Protein 5NL9 (pdb70)

Secondary structure (DSSP, 8-state):
-HHHHHHHHHHHHHHTTPPP-HHHHHHHHHHHSS--EE-HHHHHHHHHHH-TTS-HHHHHHHHHHHHHTTSSEEEE-TTS-EEEES--SS-EEEEETTT--EEEE---HHHHHHHHHHHHHHHHHHHSSEEEEEEEEEEEEEEEE-/-HHHHHHHHHHHHHHTTPPP-HHHHHHHHHHHSS--EE-HHHHHHHHHHH-TTS-HHHHHHHHHHHHHTTSSEEEE-TTS-EEEE-----SEEEEETTT--EEEE---HHHHHHHHHHHHHHHHHHHSSEEEEEEEEEEEEEEEE-

CATH classification: 1.10.10.10

Radius of gyration: 22.77 Å; Cα contacts (8 Å, |Δi|>4): 452; chains: 2; bounding box: 52×34×69 Å

Nearest PDB structures (foldseek):
  5nl9-assembly1_B  TM=6.030E-01  e=7.447E-26  Leptospira interrogans serovar Copenhageni str. Fiocruz L1-130
  3f8n-assembly1_B  TM=7.937E-01  e=4.682E-08  Bacillus subtilis
  4rb2-assembly1_C  TM=7.899E-01  e=1.098E-07  Magnetospirillum gryphiswaldense MSR-1 v2
  2fe3-assembly1_B  TM=5.291E-01  e=1.385E-08  Bacillus subtilis
  2rgv-assembly1_A  TM=5.377E-01  e=5.288E-08  Bacillus subtilis

B-factor: mean 41.34, std 15.87, range [15.85, 113.35]

Solvent-accessible surface area: 16526 Å² total; per-residue (Å²): 102,183,139,89,42,92,74,182,5,60,131,57,0,91,104,25,62,7,121,58,62,116,27,49,25,27,0,1,65,27,5,45,82,126,104,22,28,28,39,35,93,82,0,32,104,47,0,45,117,113,42,94,150,16,58,154,65,60,2,87,89,7,1,94,40,0,22,137,102,36,18,2,62,111,31,126,34,129,89,59,95,47,9,22,4,18,37,71,139,104,26,2,9,0,11,6,65,79,101,44,93,33,38,21,10,67,16,82,82,169,7,33,106,109,0,17,50,57,0,64,106,25,0,107,149,110,45,60,10,37,7,76,136,25,59,6,52,2,30,0,57,0,7,41,68,136,101,183,124,93,38,90,72,92,1,59,100,12,0,79,41,25,41,8,120,58,61,113,51,49,25,63,0,0,45,27,5,11,71,129,105,31,107,29,41,36,100,84,0,30,132,43,0,53,130,88,28,94,152,11,58,132,67,54,0,58,100,8,4,151,47,0,9,92,88,5,6,2,34,28,51,73,78,197,89,62,90,47,21,35,21,12,108,25,97,54,62,8,28,0,42,9,87,165,96,44,107,112,44,81,0,26,10,75,23,144,5,38,57,106,0,32,53,58,1,54,106,61,3,103,150,151,43,50,8,34,7,87,9,5,41,8,29,2,28,0,78,0,17,60,72,139

Structure (mmCIF, N/CA/C/O backbone):
data_5NL9
#
_entry.id   5NL9
#
_cell.length_a   48.683
_cell.length_b   56.100
_cell.length_c   68.794
_cell.angle_alpha   90.00
_cell.angle_beta   105.82
_cell.angle_gamma   90.00
#
_symmetry.space_group_name_H-M   'P 1 21 1'
#
loop_
_entity.id
_entity.type
_entity.pdbx_description
1 polymer 'Transcriptional regulator (FUR family)'
2 non-polymer 'ZINC ION'
3 non-polymer 'POTASSIUM ION'
4 non-polymer 'UNKNOWN ATOM OR ION'
5 water water
#
loop_
_atom_site.group_PDB
_atom_site.id
_atom_site.type_symbol
_atom_site.label_atom_id
_atom_site.label_alt_id
_atom_site.label_comp_id
_atom_site.label_asym_id
_atom_site.label_entity_id
_atom_site.label_seq_id
_atom_site.pdbx_PDB_ins_code
_atom_site.Cartn_x
_atom_site.Cartn_y
_atom_site.Cartn_z
_atom_site.occupancy
_atom_site.B_iso_or_equiv
_atom_site.auth_seq_id
_atom_site.auth_comp_id
_atom_site.auth_asym_id
_atom_site.auth_atom_id
_atom_site.pdbx_PDB_model_num
ATOM 1 N N . SER A 1 6 ? 2.648 24.087 1.396 1.00 69.57 0 SER A N 1
ATOM 2 C CA . SER A 1 6 ? 3.145 23.649 0.093 1.00 69.06 0 SER A CA 1
ATOM 3 C C . SER A 1 6 ? 3.951 22.360 0.231 1.00 74.31 0 SER A C 1
ATOM 4 O O . SER A 1 6 ? 4.641 22.161 1.240 1.00 73.96 0 SER A O 1
ATOM 6 N N . MET A 1 7 ? 3.888 21.499 -0.799 1.00 70.94 1 MET A N 1
ATOM 7 C CA . MET A 1 7 ? 4.611 20.225 -0.832 1.00 70.90 1 MET A CA 1
ATOM 8 C C . MET A 1 7 ? 6.120 20.459 -0.935 1.00 71.26 1 MET A C 1
ATOM 9 O O . MET A 1 7 ? 6.899 19.684 -0.388 1.00 70.03 1 MET A O 1
ATOM 14 N N . LYS A 1 8 ? 6.530 21.560 -1.579 1.00 66.27 2 LYS A N 1
ATOM 15 C CA . LYS A 1 8 ? 7.943 21.915 -1.678 1.00 65.17 2 LYS A CA 1
ATOM 16 C C . LYS A 1 8 ? 8.463 22.340 -0.295 1.00 66.60 2 LYS A C 1
ATOM 17 O O . LYS A 1 8 ? 9.573 21.961 0.094 1.00 65.71 2 LYS A O 1
ATOM 23 N N . ASP A 1 9 ? 7.630 23.098 0.446 1.00 61.70 3 ASP A N 1
ATOM 24 C CA . ASP A 1 9 ? 7.940 23.614 1.777 1.00 61.00 3 ASP A CA 1
ATOM 25 C C . ASP A 1 9 ? 8.086 22.515 2.821 1.00 59.60 3 ASP A C 1
ATOM 26 O O . ASP A 1 9 ? 9.088 22.499 3.535 1.00 58.22 3 ASP A O 1
ATOM 31 N N . SER A 1 10 ? 7.105 21.583 2.882 1.00 53.22 4 SER A N 1
ATOM 32 C CA . SER A 1 10 ? 7.105 20.460 3.809 1.00 51.00 4 SER A CA 1
ATOM 33 C C . SER A 1 10 ? 8.328 19.579 3.574 1.00 49.94 4 SER A C 1
ATOM 34 O O . SER A 1 10 ? 8.923 19.126 4.545 1.00 50.45 4 SER A O 1
ATOM 37 N N . TYR A 1 11 ? 8.753 19.403 2.304 1.00 41.61 5 TYR A N 1
ATOM 38 C CA . TYR A 1 11 ? 9.946 18.626 1.984 1.00 39.31 5 TYR A CA 1
ATOM 39 C C . TYR A 1 11 ? 11.179 19.360 2.532 1.00 42.99 5 TYR A C 1
ATOM 40 O O . TYR A 1 11 ? 12.024 18.731 3.163 1.00 41.86 5 TYR A O 1
ATOM 49 N N . GLU A 1 12 ? 11.275 20.679 2.297 1.00 41.02 6 GLU A N 1
ATOM 50 C CA . GLU A 1 12 ? 12.405 21.492 2.767 1.00 41.66 6 GLU A CA 1
ATOM 51 C C . GLU A 1 12 ? 12.495 21.527 4.311 1.00 46.85 6 GLU A C 1
ATOM 52 O O . GLU A 1 12 ? 13.591 21.382 4.867 1.00 46.33 6 GLU A O 1
ATOM 58 N N . ARG A 1 13 ? 11.321 21.645 4.977 1.00 46.03 7 ARG A N 1
ATOM 59 C CA A ARG A 1 13 ? 11.170 21.648 6.437 0.50 45.69 7 ARG A CA 1
ATOM 60 C CA B ARG A 1 13 ? 11.159 21.644 6.438 0.50 45.68 7 ARG A CA 1
ATOM 61 C C . ARG A 1 13 ? 11.598 20.297 7.051 1.00 48.22 7 ARG A C 1
ATOM 62 O O . ARG A 1 13 ? 12.337 20.282 8.035 1.00 48.33 7 ARG A O 1
ATOM 77 N N . SER A 1 14 ? 11.156 19.162 6.469 1.00 41.83 8 SER A N 1
ATOM 78 C CA . SER A 1 14 ? 11.560 17.840 6.979 1.00 39.85 8 SER A CA 1
ATOM 79 C C . SER A 1 14 ? 13.034 17.554 6.670 1.00 42.54 8 SER A C 1
ATOM 80 O O . SER A 1 14 ? 13.692 16.858 7.435 1.00 41.59 8 SER A O 1
ATOM 83 N N . LYS A 1 15 ? 13.559 18.085 5.557 1.00 39.55 9 LYS A N 1
ATOM 84 C CA . LYS A 1 15 ? 14.947 17.862 5.164 1.00 39.26 9 LYS A CA 1
ATOM 85 C C . LYS A 1 15 ? 15.875 18.528 6.183 1.00 45.07 9 LYS A C 1
ATOM 86 O O . LYS A 1 15 ? 16.848 17.910 6.596 1.00 43.62 9 LYS A O 1
ATOM 92 N N . LYS A 1 16 ? 15.548 19.762 6.602 1.00 43.36 10 LYS A N 1
ATOM 93 C CA . LYS A 1 16 ? 16.325 20.511 7.591 1.00 44.97 10 LYS A CA 1
ATOM 94 C C . LYS A 1 16 ? 16.259 19.846 8.982 1.00 49.44 10 LYS A C 1
ATOM 95 O O . LYS A 1 16 ? 17.293 19.733 9.626 1.00 50.12 10 LYS A O 1
ATOM 101 N N . ILE A 1 17 ? 15.074 19.383 9.420 1.00 45.14 11 ILE A N 1
ATOM 102 C CA . ILE A 1 17 ? 14.917 18.691 10.703 1.00 44.28 11 ILE A CA 1
ATOM 103 C C . ILE A 1 17 ? 15.852 17.472 10.769 1.00 49.71 11 ILE A C 1
ATOM 104 O O . ILE A 1 17 ? 16.600 17.336 11.740 1.00 51.01 11 ILE A O 1
ATOM 109 N N . LEU A 1 18 ? 15.843 16.615 9.718 1.00 44.99 12 LEU A N 1
ATOM 110 C CA . LEU A 1 18 ? 16.693 15.411 9.675 1.00 43.64 12 LEU A CA 1
ATOM 111 C C . LEU A 1 18 ? 18.187 15.772 9.614 1.00 48.55 12 LEU A C 1
ATOM 112 O O . LEU A 1 18 ? 18.994 15.119 10.282 1.00 47.31 12 LEU A O 1
ATOM 117 N N . GLU A 1 19 ? 18.551 16.785 8.783 1.00 46.70 13 GLU A N 1
ATOM 118 C CA . GLU A 1 19 ? 19.943 17.224 8.598 1.00 48.32 13 GLU A CA 1
ATOM 119 C C . GLU A 1 19 ? 20.525 17.866 9.860 1.00 53.47 13 GLU A C 1
ATOM 120 O O . GLU A 1 19 ? 21.636 17.524 10.254 1.00 51.92 13 GLU A O 1
ATOM 126 N N . ASP A 1 20 ? 19.740 18.717 10.538 1.00 52.45 14 ASP A N 1
ATOM 127 C CA . ASP A 1 20 ? 20.121 19.359 11.798 1.00 53.13 14 ASP A CA 1
ATOM 128 C C . ASP A 1 20 ? 20.416 18.309 12.862 1.00 57.44 14 ASP A C 1
ATOM 129 O O . ASP A 1 20 ? 21.352 18.472 13.646 1.00 58.74 14 ASP A O 1
ATOM 134 N N . ALA A 1 21 ? 19.653 17.205 12.846 1.00 51.36 15 ALA A N 1
ATOM 135 C CA . ALA A 1 21 ? 19.823 16.099 13.766 1.00 50.12 15 ALA A CA 1
ATOM 136 C C . ALA A 1 21 ? 20.881 15.087 13.288 1.00 51.75 15 ALA A C 1
ATOM 137 O O . ALA A 1 21 ? 21.168 14.127 13.997 1.00 50.37 15 ALA A O 1
ATOM 139 N N . GLY A 1 22 ? 21.445 15.306 12.106 1.00 48.20 16 GLY A N 1
ATOM 140 C CA . GLY A 1 22 ? 22.466 14.429 11.543 1.00 48.45 16 GLY A CA 1
ATOM 141 C C . GLY A 1 22 ? 21.966 13.072 11.096 1.00 52.95 16 GLY A C 1
ATOM 142 O O . GLY A 1 22 ? 22.721 12.094 11.102 1.00 54.61 16 GLY A O 1
ATOM 143 N N . ILE A 1 23 ? 20.692 13.003 10.690 1.00 47.54 17 ILE A N 1
ATOM 144 C CA . ILE A 1 23 ? 20.061 11.788 10.186 1.00 46.20 17 ILE A CA 1
ATOM 145 C C . ILE A 1 23 ? 20.164 11.814 8.650 1.00 44.34 17 ILE A C 1
ATOM 146 O O . ILE A 1 23 ? 19.858 12.844 8.034 1.00 42.34 17 ILE A O 1
ATOM 151 N N . ASN A 1 24 ? 20.596 10.684 8.043 1.00 37.89 18 ASN A N 1
ATOM 152 C CA . ASN A 1 24 ? 20.675 10.533 6.589 1.00 37.34 18 ASN A CA 1
ATOM 153 C C . ASN A 1 24 ? 19.278 10.567 6.001 1.00 39.06 18 ASN A C 1
ATOM 154 O O . ASN A 1 24 ? 18.389 9.881 6.489 1.00 37.61 18 ASN A O 1
ATOM 159 N N . VAL A 1 25 ? 19.080 11.394 4.998 1.00 34.88 19 VAL A N 1
ATOM 160 C CA . VAL A 1 25 ? 17.765 11.577 4.397 1.00 34.77 19 VAL A CA 1
ATOM 161 C C . VAL A 1 25 ? 17.349 10.384 3.525 1.00 35.58 19 VAL A C 1
ATOM 162 O O . VAL A 1 25 ? 18.142 9.860 2.761 1.00 36.60 19 VAL A O 1
ATOM 166 N N . THR A 1 26 ? 16.115 9.906 3.715 1.00 30.56 20 THR A N 1
ATOM 167 C CA . THR A 1 26 ? 15.462 8.879 2.902 1.00 28.46 20 THR A CA 1
ATOM 168 C C . THR A 1 26 ? 14.020 9.355 2.728 1.00 29.40 20 THR A C 1
ATOM 169 O O . THR A 1 26 ? 13.551 10.206 3.499 1.00 27.09 20 THR A O 1
ATOM 173 N N . VAL A 1 27 ? 13.315 8.832 1.717 1.00 27.74 21 VAL A N 1
ATOM 174 C CA . VAL A 1 27 ? 11.921 9.233 1.504 1.00 27.22 21 VAL A CA 1
ATOM 175 C C . VAL A 1 27 ? 11.068 8.847 2.728 1.00 30.18 21 VAL A C 1
ATOM 176 O O . VAL A 1 27 ? 10.225 9.625 3.188 1.00 27.91 21 VAL A O 1
ATOM 180 N N . GLN A 1 28 ? 11.290 7.638 3.255 1.00 28.98 22 GLN A N 1
ATOM 181 C CA . GLN A 1 28 ? 10.528 7.193 4.410 1.00 29.60 22 GLN A CA 1
ATOM 182 C C . GLN A 1 28 ? 10.765 8.111 5.596 1.00 32.00 22 GLN A C 1
ATOM 183 O O . GLN A 1 28 ? 9.805 8.526 6.237 1.00 31.08 22 GLN A O 1
ATOM 189 N N . ARG A 1 29 ? 12.019 8.528 5.819 1.00 28.32 23 ARG A N 1
ATOM 190 C CA . ARG A 1 29 ? 12.300 9.425 6.938 1.00 27.68 23 ARG A CA 1
ATOM 191 C C . ARG A 1 29 ? 11.672 10.791 6.742 1.00 33.23 23 ARG A C 1
ATOM 192 O O . ARG A 1 29 ? 11.223 11.391 7.713 1.00 31.49 23 ARG A O 1
ATOM 200 N N . LEU A 1 30 ? 11.598 11.281 5.485 1.00 29.68 24 LEU A N 1
ATOM 201 C CA . LEU A 1 30 ? 10.976 12.589 5.243 1.00 27.21 24 LEU A CA 1
ATOM 202 C C . LEU A 1 30 ? 9.496 12.532 5.507 1.00 32.59 24 LEU A C 1
ATOM 203 O O . LEU A 1 30 ? 8.913 13.480 6.051 1.00 34.82 24 LEU A O 1
ATOM 208 N N . GLN A 1 31 ? 8.872 11.418 5.120 1.00 28.60 25 GLN A N 1
ATOM 209 C CA . GLN A 1 31 ? 7.444 11.251 5.298 1.00 29.47 25 GLN A CA 1
ATOM 210 C C . GLN A 1 31 ? 7.104 11.114 6.790 1.00 34.02 25 GLN A C 1
ATOM 211 O O . GLN A 1 31 ? 6.142 11.718 7.274 1.00 30.58 25 GLN A O 1
ATOM 213 N N . MET A 1 32 ? 7.942 10.363 7.528 1.00 31.80 26 MET A N 1
ATOM 214 C CA . MET A 1 32 ? 7.755 10.159 8.969 1.00 30.74 26 MET A CA 1
ATOM 215 C C . MET A 1 32 ? 7.943 11.423 9.746 1.00 32.85 26 MET A C 1
ATOM 216 O O . MET A 1 32 ? 7.152 11.692 10.645 1.00 33.33 26 MET A O 1
ATOM 221 N N . ALA A 1 33 ? 8.956 12.236 9.392 1.00 29.68 27 ALA A N 1
ATOM 222 C CA . ALA A 1 33 ? 9.156 13.522 10.049 1.00 32.08 27 ALA A CA 1
ATOM 223 C C . ALA A 1 33 ? 7.941 14.396 9.848 1.00 40.43 27 ALA A C 1
ATOM 224 O O . ALA A 1 33 ? 7.452 15.018 10.797 1.00 41.54 27 ALA A O 1
ATOM 226 N N . ASN A 1 34 ? 7.425 14.426 8.614 1.00 38.51 28 ASN A N 1
ATOM 227 C CA . ASN A 1 34 ? 6.244 15.229 8.332 1.00 37.75 28 ASN A CA 1
ATOM 228 C C . ASN A 1 34 ? 5.013 14.736 9.093 1.00 39.47 28 ASN A C 1
ATOM 229 O O . ASN A 1 34 ? 4.329 15.551 9.690 1.00 40.93 28 ASN A O 1
ATOM 234 N N . LEU A 1 35 ? 4.723 13.432 9.052 1.00 32.96 29 LEU A N 1
ATOM 235 C CA . LEU A 1 35 ? 3.542 12.856 9.701 1.00 31.89 29 LEU A CA 1
ATOM 236 C C . LEU A 1 35 ? 3.560 12.954 11.216 1.00 37.62 29 LEU A C 1
ATOM 237 O O . LEU A 1 35 ? 2.532 13.287 11.824 1.00 37.83 29 LEU A O 1
ATOM 242 N N . LEU A 1 36 ? 4.734 12.727 11.830 1.00 34.04 30 LEU A N 1
ATOM 243 C CA . LEU A 1 36 ? 4.869 12.796 13.289 1.00 33.04 30 LEU A CA 1
ATOM 244 C C . LEU A 1 36 ? 4.962 14.191 13.829 1.00 36.65 30 LEU A C 1
ATOM 245 O O . LEU A 1 36 ? 4.399 14.451 14.882 1.00 37.49 30 LEU A O 1
ATOM 250 N N . LEU A 1 37 ? 5.711 15.080 13.153 1.00 34.04 31 LEU A N 1
ATOM 251 C CA . LEU A 1 37 ? 5.969 16.408 13.683 1.00 36.17 31 LEU A CA 1
ATOM 252 C C . LEU A 1 37 ? 5.024 17.486 13.198 1.00 44.93 31 LEU A C 1
ATOM 253 O O . LEU A 1 37 ? 5.213 18.635 13.592 1.00 46.61 31 LEU A O 1
ATOM 258 N N . SER A 1 38 ? 3.937 17.113 12.472 1.00 42.46 32 SER A N 1
ATOM 259 C CA . SER A 1 38 ? 2.945 18.052 11.909 1.00 43.12 32 SER A CA 1
ATOM 260 C C . SER A 1 38 ? 2.073 18.668 12.981 1.00 46.99 32 SER A C 1
ATOM 261 O O . SER A 1 38 ? 1.601 19.801 12.862 1.00 44.78 32 SER A O 1
ATOM 264 N N . LYS A 1 39 ? 1.818 17.889 14.013 1.00 43.00 33 LYS A N 1
ATOM 265 C CA . LYS A 1 39 ? 0.981 18.333 15.121 1.00 42.51 33 LYS A CA 1
ATOM 266 C C . LYS A 1 39 ? 1.488 17.762 16.456 1.00 45.93 33 LYS A C 1
ATOM 267 O O . LYS A 1 39 ? 2.130 16.699 16.465 1.00 44.28 33 LYS A O 1
ATOM 273 N N . PRO A 1 40 ? 1.178 18.426 17.599 1.00 43.22 34 PRO A N 1
ATOM 274 C CA . PRO A 1 40 ? 1.587 17.874 18.902 1.00 41.50 34 PRO A CA 1
ATOM 275 C C . PRO A 1 40 ? 0.760 16.627 19.195 1.00 41.69 34 PRO A C 1
ATOM 276 O O . PRO A 1 40 ? -0.472 16.651 19.121 1.00 42.98 34 PRO A O 1
ATOM 280 N N . GLN A 1 41 ? 1.437 15.506 19.414 1.00 33.56 35 GLN A N 1
ATOM 281 C CA . GLN A 1 41 ? 0.773 14.237 19.679 1.00 31.41 35 GLN A CA 1
ATOM 282 C C . GLN A 1 41 ? 1.700 13.354 20.503 1.00 31.74 35 GLN A C 1
ATOM 283 O O . GLN A 1 41 ? 2.895 13.624 20.568 1.00 31.60 35 GLN A O 1
ATOM 289 N N . HIS A 1 42 ? 1.156 12.318 21.126 1.00 27.30 36 HIS A N 1
ATOM 290 C CA . HIS A 1 42 ? 1.850 11.352 22.012 1.00 26.20 36 HIS A CA 1
ATOM 291 C C . HIS A 1 42 ? 1.381 9.975 21.573 1.00 33.13 36 HIS A C 1
ATOM 292 O O . HIS A 1 42 ? 0.260 9.599 21.895 1.00 34.11 36 HIS A O 1
ATOM 299 N N . LEU A 1 43 ? 2.226 9.205 20.875 1.00 29.24 37 LEU A N 1
ATOM 300 C CA . LEU A 1 43 ? 1.766 7.943 20.311 1.00 29.10 37 LEU A CA 1
ATOM 301 C C . LEU A 1 43 ? 2.588 6.779 20.756 1.00 30.20 37 LEU A C 1
ATOM 302 O O . LEU A 1 43 ? 3.779 6.921 20.924 1.00 29.37 37 LEU A O 1
ATOM 307 N N . THR A 1 44 ? 1.970 5.609 20.893 1.00 30.21 38 THR A N 1
ATOM 308 C CA . THR A 1 44 ? 2.718 4.393 21.198 1.00 31.62 38 THR A CA 1
ATOM 309 C C . THR A 1 44 ? 3.363 3.980 19.866 1.00 38.55 38 THR A C 1
ATOM 310 O O . THR A 1 44 ? 2.979 4.508 18.814 1.00 37.68 38 THR A O 1
ATOM 314 N N . ALA A 1 45 ? 4.287 3.006 19.908 1.00 37.19 39 ALA A N 1
ATOM 315 C CA . ALA A 1 45 ? 4.944 2.449 18.736 1.00 38.26 39 ALA A CA 1
ATOM 316 C C . ALA A 1 45 ? 3.906 1.908 17.748 1.00 44.63 39 ALA A C 1
ATOM 317 O O . ALA A 1 45 ? 4.029 2.192 16.561 1.00 45.94 39 ALA A O 1
ATOM 319 N N . ASP A 1 46 ? 2.868 1.190 18.227 1.00 40.19 40 ASP A N 1
ATOM 320 C CA . ASP A 1 46 ? 1.824 0.684 17.349 1.00 40.55 40 ASP A CA 1
ATOM 321 C C . ASP A 1 46 ? 0.999 1.802 16.699 1.00 44.35 40 ASP A C 1
ATOM 322 O O . ASP A 1 46 ? 0.646 1.675 15.523 1.00 45.05 40 ASP A O 1
ATOM 327 N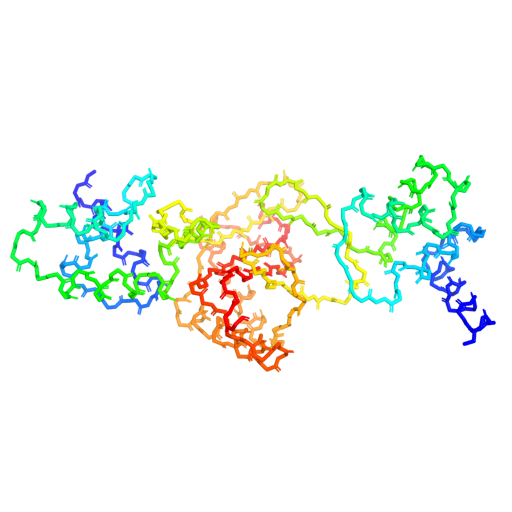 N . GLN A 1 47 ? 0.725 2.900 17.423 1.00 37.22 41 GLN A N 1
ATOM 328 C CA . GLN A 1 47 ? 0.000 4.040 16.842 1.00 36.09 41 GLN A CA 1
ATOM 329 C C . GLN A 1 47 ? 0.862 4.761 15.786 1.00 37.90 41 GLN A C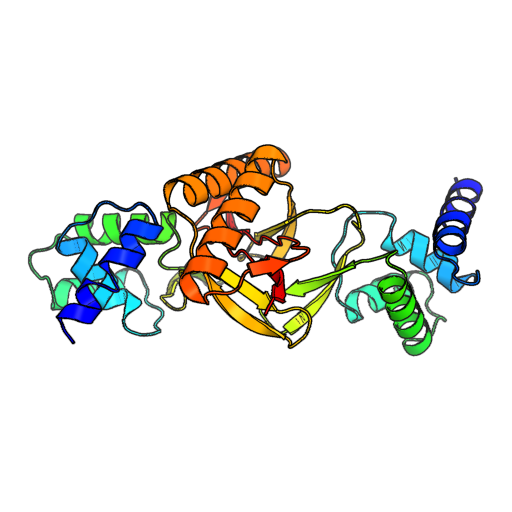 1
ATOM 330 O O . GLN A 1 47 ? 0.324 5.299 14.811 1.00 37.75 41 GLN A O 1
ATOM 336 N N . VAL A 1 48 ? 2.196 4.765 15.971 1.00 33.21 42 VAL A N 1
ATOM 337 C CA . VAL A 1 48 ? 3.093 5.370 14.981 1.00 33.15 42 VAL A CA 1
ATOM 338 C C . VAL A 1 48 ? 3.009 4.513 13.713 1.00 39.88 42 VAL A C 1
ATOM 339 O O . VAL A 1 48 ? 2.851 5.063 12.624 1.00 39.04 42 VAL A O 1
ATOM 343 N N . PHE A 1 49 ? 3.102 3.176 13.859 1.00 37.39 43 PHE A N 1
ATOM 344 C CA . PHE A 1 49 ? 2.974 2.256 12.736 1.00 37.70 43 PHE A CA 1
ATOM 345 C C . PHE A 1 49 ? 1.644 2.449 12.027 1.00 43.98 43 PHE A C 1
ATOM 346 O O . PHE A 1 49 ? 1.636 2.489 10.807 1.00 42.83 43 PHE A O 1
ATOM 354 N N . GLN A 1 50 ? 0.531 2.549 12.772 1.00 42.26 44 GLN A N 1
ATOM 355 C CA . GLN A 1 50 ? -0.797 2.739 12.187 1.00 42.75 44 GLN A CA 1
ATOM 356 C C . GLN A 1 50 ? -0.827 4.031 11.331 1.00 43.22 44 GLN A C 1
ATOM 357 O O . GLN A 1 50 ? -1.284 4.007 10.190 1.00 41.47 44 GLN A O 1
ATOM 363 N N . LEU A 1 51 ? -0.285 5.128 11.867 1.00 38.55 45 LEU A N 1
ATOM 364 C CA . LEU A 1 51 ? -0.231 6.415 11.181 1.00 37.90 45 LEU A CA 1
ATOM 365 C C . LEU A 1 51 ? 0.614 6.357 9.894 1.00 42.35 45 LEU A C 1
ATOM 366 O O . LEU A 1 51 ? 0.132 6.765 8.828 1.00 43.32 45 LEU A O 1
ATOM 371 N N . ILE A 1 52 ? 1.853 5.833 10.002 1.00 36.35 46 ILE A N 1
ATOM 372 C CA . ILE A 1 52 ? 2.768 5.729 8.866 1.00 36.45 46 ILE A CA 1
ATOM 373 C C . ILE A 1 52 ? 2.216 4.745 7.826 1.00 42.42 46 ILE A C 1
ATOM 374 O O . ILE A 1 52 ? 2.213 5.077 6.651 1.00 42.30 46 ILE A O 1
ATOM 379 N N . ASN A 1 53 ? 1.710 3.584 8.260 1.00 39.22 47 ASN A N 1
ATOM 380 C CA . ASN A 1 53 ? 1.121 2.550 7.389 1.00 39.70 47 ASN A CA 1
ATOM 381 C C . ASN A 1 53 ? -0.058 3.072 6.553 1.00 44.88 47 ASN A C 1
ATOM 382 O O . ASN A 1 53 ? -0.185 2.707 5.386 1.00 44.88 47 ASN A O 1
ATOM 387 N N . GLU A 1 54 ? -0.877 3.966 7.121 1.00 40.78 48 GLU A N 1
ATOM 388 C CA . GLU A 1 54 ? -2.003 4.569 6.417 1.00 41.34 48 GLU A CA 1
ATOM 389 C C . GLU A 1 54 ? -1.556 5.385 5.197 1.00 46.14 48 GLU A C 1
ATOM 390 O O . GLU A 1 54 ? -2.249 5.368 4.173 1.00 46.16 48 GLU A O 1
ATOM 396 N N . HIS A 1 55 ? -0.394 6.078 5.300 1.00 40.56 49 HIS A N 1
ATOM 397 C CA . HIS A 1 55 ? 0.156 6.902 4.221 1.00 39.77 49 HIS A CA 1
ATOM 398 C C . HIS A 1 55 ? 1.193 6.174 3.364 1.00 42.47 49 HIS A C 1
ATOM 399 O O . HIS A 1 55 ? 1.351 6.513 2.192 1.00 43.57 49 HIS A O 1
ATOM 406 N N . MET A 1 56 ? 1.905 5.196 3.935 1.00 36.72 50 MET A N 1
ATOM 407 C CA . MET A 1 56 ? 2.945 4.443 3.241 1.00 38.55 50 MET A CA 1
ATOM 408 C C . MET A 1 56 ? 2.711 2.954 3.467 1.00 41.04 50 MET A C 1
ATOM 409 O O . MET A 1 56 ? 3.478 2.333 4.204 1.00 40.51 50 MET A O 1
ATOM 414 N N . PRO A 1 57 ? 1.693 2.342 2.816 1.00 36.68 51 PRO A N 1
ATOM 415 C CA . PRO A 1 57 ? 1.405 0.926 3.088 1.00 36.98 51 PRO A CA 1
ATOM 416 C C . PRO A 1 57 ? 2.499 -0.076 2.710 1.00 42.66 51 PRO A C 1
ATOM 417 O O . PRO A 1 57 ? 2.466 -1.190 3.223 1.00 44.48 51 PRO A O 1
ATOM 421 N N . ASN A 1 58 ? 3.484 0.310 1.889 1.00 39.28 52 ASN A N 1
ATOM 422 C CA . ASN A 1 58 ? 4.558 -0.615 1.530 1.00 39.13 52 ASN A CA 1
ATOM 423 C C . ASN A 1 58 ? 5.783 -0.510 2.446 1.00 40.66 52 ASN A C 1
ATOM 424 O O . ASN A 1 58 ? 6.725 -1.284 2.279 1.00 39.96 52 ASN A O 1
ATOM 429 N N . ALA A 1 59 ? 5.785 0.429 3.417 1.00 35.00 53 ALA A N 1
ATOM 430 C CA . ALA A 1 59 ? 6.912 0.535 4.354 1.00 35.26 53 ALA A CA 1
ATOM 431 C C . ALA A 1 59 ? 6.781 -0.607 5.401 1.00 39.72 53 ALA A C 1
ATOM 432 O O . ALA A 1 59 ? 5.673 -0.836 5.878 1.00 39.07 53 ALA A O 1
ATOM 434 N N . SER A 1 60 ? 7.874 -1.347 5.688 1.00 38.46 54 SER A N 1
ATOM 435 C CA . SER A 1 60 ? 7.823 -2.458 6.641 1.00 40.11 54 SER A CA 1
ATOM 436 C C . SER A 1 60 ? 7.735 -1.967 8.073 1.00 45.44 54 SER A C 1
ATOM 437 O O . SER A 1 60 ? 8.207 -0.871 8.382 1.00 43.51 54 SER A O 1
ATOM 440 N N . ARG A 1 61 ? 7.129 -2.784 8.945 1.00 43.26 55 ARG A N 1
ATOM 441 C CA . ARG A 1 61 ? 6.959 -2.507 10.366 1.00 43.36 55 ARG A CA 1
ATOM 442 C C . ARG A 1 61 ? 8.337 -2.289 10.973 1.00 44.05 55 ARG A C 1
ATOM 443 O O . ARG A 1 61 ? 8.552 -1.323 11.702 1.00 41.92 55 ARG A O 1
ATOM 451 N N . ALA A 1 62 ? 9.292 -3.134 10.588 1.00 39.51 56 ALA A N 1
ATOM 452 C CA . ALA A 1 62 ? 10.660 -3.064 11.094 1.00 39.15 56 ALA A CA 1
ATOM 453 C C . ALA A 1 62 ? 11.351 -1.763 10.742 1.00 41.55 56 ALA A C 1
ATOM 454 O O . ALA A 1 62 ? 11.991 -1.170 11.611 1.00 42.13 56 ALA A O 1
ATOM 456 N N . THR A 1 63 ? 11.196 -1.293 9.481 1.00 35.32 57 THR A N 1
ATOM 457 C CA . THR A 1 63 ? 11.843 -0.060 9.027 1.00 32.56 57 THR A CA 1
ATOM 458 C C . THR A 1 63 ? 11.239 1.140 9.745 1.00 32.64 57 THR A C 1
ATOM 459 O O . THR A 1 63 ? 11.993 2.022 10.157 1.00 31.72 57 THR A O 1
ATOM 463 N N . ILE A 1 64 ? 9.909 1.149 9.936 1.00 29.20 58 ILE A N 1
ATOM 464 C CA . ILE A 1 64 ? 9.199 2.221 10.635 1.00 30.14 58 ILE A CA 1
ATOM 465 C C . ILE A 1 64 ? 9.681 2.259 12.102 1.00 36.57 58 ILE A C 1
ATOM 466 O O . ILE A 1 64 ? 10.073 3.310 12.586 1.00 34.26 58 ILE A O 1
ATOM 471 N N . PHE A 1 65 ? 9.713 1.092 12.765 1.00 36.54 59 PHE A N 1
ATOM 472 C CA . PHE A 1 65 ? 10.199 0.987 14.142 1.00 36.97 59 PHE A CA 1
ATOM 473 C C . PHE A 1 65 ? 11.647 1.478 14.297 1.00 36.41 59 PHE A C 1
ATOM 474 O O . PHE A 1 65 ? 11.886 2.298 15.166 1.00 34.80 59 PHE A O 1
ATOM 482 N N . ASN A 1 66 ? 12.579 1.079 13.388 1.00 32.46 60 ASN A N 1
ATOM 483 C CA . ASN A 1 66 ? 13.979 1.523 13.409 1.00 31.66 60 ASN A CA 1
ATOM 484 C C . ASN A 1 66 ? 14.121 3.023 13.207 1.00 33.96 60 ASN A C 1
ATOM 485 O O . ASN A 1 66 ? 14.964 3.642 13.850 1.00 31.70 60 ASN A O 1
ATOM 490 N N . ASN A 1 67 ? 13.303 3.623 12.318 1.00 30.19 61 ASN A N 1
ATOM 491 C CA . ASN A 1 67 ? 13.334 5.077 12.142 1.00 27.49 61 ASN A CA 1
ATOM 492 C C . ASN A 1 67 ? 12.804 5.770 13.379 1.00 31.56 61 ASN A C 1
ATOM 493 O O . ASN A 1 67 ? 13.403 6.751 13.818 1.00 31.53 61 ASN A O 1
ATOM 498 N N . LEU A 1 68 ? 11.722 5.245 13.973 1.00 29.26 62 LEU A N 1
ATOM 499 C CA . LEU A 1 68 ? 11.163 5.816 15.192 1.00 30.01 62 LEU A CA 1
ATOM 500 C C . LEU A 1 68 ? 12.218 5.792 16.319 1.00 33.69 62 LEU A C 1
ATOM 501 O O . LEU A 1 68 ? 12.446 6.825 16.922 1.00 30.95 62 LEU A O 1
ATOM 506 N N . LYS A 1 69 ? 12.944 4.670 16.498 1.00 33.75 63 LYS A N 1
ATOM 507 C CA . LYS A 1 69 ? 14.004 4.581 17.508 1.00 34.73 63 LYS A CA 1
ATOM 508 C C . LYS A 1 69 ? 15.121 5.577 17.222 1.00 39.60 63 LYS A C 1
ATOM 509 O O . LYS A 1 69 ? 15.623 6.222 18.150 1.00 39.82 63 LYS A O 1
ATOM 515 N N . LEU A 1 70 ? 15.489 5.745 15.931 1.00 35.01 64 LEU A N 1
ATOM 516 C CA . LEU A 1 70 ? 16.514 6.713 15.532 1.00 33.94 64 LEU A CA 1
ATOM 517 C C . LEU A 1 70 ? 16.074 8.125 15.839 1.00 37.18 64 LEU A C 1
ATOM 518 O O . LEU A 1 70 ? 16.865 8.919 16.342 1.00 37.77 64 LEU A O 1
ATOM 523 N N . PHE A 1 71 ? 14.802 8.443 15.561 1.00 32.92 65 PHE A N 1
ATOM 524 C CA . PHE A 1 71 ? 14.246 9.779 15.804 1.00 32.29 65 PHE A CA 1
ATOM 525 C C . PHE A 1 71 ? 14.299 10.120 17.295 1.00 33.88 65 PHE A C 1
ATOM 526 O O . PHE A 1 71 ? 14.613 11.261 17.645 1.00 32.11 65 PHE A O 1
ATOM 534 N N . ALA A 1 72 ? 13.989 9.134 18.160 1.00 30.51 66 ALA A N 1
ATOM 535 C CA . ALA A 1 72 ? 14.041 9.302 19.621 1.00 31.51 66 ALA A CA 1
ATOM 536 C C . ALA A 1 72 ? 15.500 9.488 20.073 1.00 39.31 66 ALA A C 1
ATOM 537 O O . ALA A 1 72 ? 15.771 10.422 20.836 1.00 37.90 66 ALA A O 1
ATOM 539 N N . GLU A 1 73 ? 16.444 8.659 19.555 1.00 38.33 67 GLU A N 1
ATOM 540 C CA . GLU A 1 73 ? 17.875 8.787 19.895 1.00 37.83 67 GLU A CA 1
ATOM 541 C C . GLU A 1 73 ? 18.421 10.162 19.542 1.00 42.24 67 GLU A C 1
ATOM 542 O O . GLU A 1 73 ? 19.232 10.694 20.294 1.00 41.71 67 GLU A O 1
ATOM 548 N N . LYS A 1 74 ? 17.978 10.738 18.401 1.00 38.17 68 LYS A N 1
ATOM 549 C CA . LYS A 1 74 ? 18.470 12.034 17.937 1.00 37.15 68 LYS A CA 1
ATOM 550 C C . LYS A 1 74 ? 17.671 13.208 18.428 1.00 38.48 68 LYS A C 1
ATOM 551 O O . LYS A 1 74 ? 17.955 14.341 18.044 1.00 36.45 68 LYS A O 1
ATOM 557 N N . GLY A 1 75 ? 16.718 12.959 19.308 1.00 36.99 69 GLY A N 1
ATOM 558 C CA . GLY A 1 75 ? 15.936 14.032 19.906 1.00 38.15 69 GLY A CA 1
ATOM 559 C C . GLY A 1 75 ? 14.946 14.771 19.023 1.00 42.99 69 GLY A C 1
ATOM 560 O O . GLY A 1 75 ? 14.521 15.874 19.378 1.00 41.87 69 GLY A O 1
ATOM 561 N N . ILE A 1 76 ? 14.530 14.190 17.891 1.00 40.68 70 ILE A N 1
ATOM 562 C CA . ILE A 1 76 ? 13.549 14.926 17.077 1.00 40.51 70 ILE A CA 1
ATOM 563 C C . ILE A 1 76 ? 12.119 14.601 17.568 1.00 39.97 70 ILE A C 1
ATOM 564 O O . ILE A 1 76 ? 11.205 15.362 17.298 1.00 38.65 70 ILE A O 1
ATOM 569 N N . VAL A 1 77 ? 11.944 13.490 18.307 1.00 33.86 71 VAL A N 1
ATOM 570 C CA . VAL A 1 77 ? 10.728 13.157 19.059 1.00 32.61 71 VAL A CA 1
ATOM 571 C C . VAL A 1 77 ? 11.232 12.912 20.526 1.00 36.12 71 VAL A C 1
ATOM 572 O O . VAL A 1 77 ? 12.389 12.563 20.693 1.00 32.73 71 VAL A O 1
ATOM 576 N N . ASN A 1 78 ? 10.400 13.018 21.567 1.00 34.87 72 ASN A N 1
ATOM 577 C CA . ASN A 1 78 ? 10.906 12.677 22.915 1.00 35.85 72 ASN A CA 1
ATOM 578 C C . ASN A 1 78 ? 10.154 11.503 23.531 1.00 40.82 72 ASN A C 1
ATOM 579 O O . ASN A 1 78 ? 8.954 11.374 23.329 1.00 38.58 72 ASN A O 1
ATOM 584 N N . LEU A 1 79 ? 10.869 10.635 24.257 1.00 39.94 73 LEU A N 1
ATOM 585 C CA . LEU A 1 79 ? 10.282 9.478 24.931 1.00 41.24 73 LEU A CA 1
ATOM 586 C C . LEU A 1 79 ? 9.541 9.959 26.158 1.00 45.76 73 LEU A C 1
ATOM 587 O O . LEU A 1 79 ? 10.099 10.733 26.943 1.00 46.77 73 LEU A O 1
ATOM 592 N N . LEU A 1 80 ? 8.289 9.512 26.325 1.00 42.88 74 LEU A N 1
ATOM 593 C CA . LEU A 1 80 ? 7.435 9.838 27.467 1.00 43.15 74 LEU A CA 1
ATOM 594 C C . LEU A 1 80 ? 6.851 8.536 28.029 1.00 48.06 74 LEU A C 1
ATOM 595 O O . LEU A 1 80 ? 6.071 7.875 27.347 1.00 44.81 74 LEU A O 1
ATOM 600 N N . GLU A 1 81 ? 7.252 8.154 29.258 1.00 47.09 75 GLU A N 1
ATOM 601 C CA . GLU A 1 81 ? 6.749 6.932 29.885 1.00 48.90 75 GLU A CA 1
ATOM 602 C C . GLU A 1 81 ? 5.650 7.284 30.877 1.00 57.61 75 GLU A C 1
ATOM 603 O O . GLU A 1 81 ? 5.806 8.209 31.675 1.00 57.14 75 GLU A O 1
ATOM 609 N N . LEU A 1 82 ? 4.521 6.575 30.791 1.00 57.75 76 LEU A N 1
ATOM 610 C CA . LEU A 1 82 ? 3.395 6.755 31.703 1.00 58.87 76 LEU A CA 1
ATOM 611 C C . LEU A 1 82 ? 3.404 5.662 32.771 1.00 66.14 76 LEU A C 1
ATOM 612 O O . LEU A 1 82 ? 3.961 4.586 32.537 1.00 64.55 76 LEU A O 1
ATOM 617 N N . LYS A 1 83 ? 2.825 5.948 33.956 1.00 66.22 77 LYS A N 1
ATOM 618 C CA . LYS A 1 83 ? 2.805 5.016 35.096 1.00 67.31 77 LYS A CA 1
ATOM 619 C C . LYS A 1 83 ? 1.926 3.753 34.830 1.00 72.94 77 LYS A C 1
ATOM 620 O O . LYS A 1 83 ? 0.807 3.624 35.341 1.00 73.54 77 LYS A O 1
ATOM 626 N N . SER A 1 84 ? 2.488 2.825 34.022 1.00 69.42 78 SER A N 1
ATOM 627 C CA . SER A 1 84 ? 1.959 1.527 33.563 1.00 68.74 78 SER A CA 1
ATOM 628 C C . SER A 1 84 ? 3.028 0.757 32.737 1.00 70.65 78 SER A C 1
ATOM 629 O O . SER A 1 84 ? 2.816 -0.412 32.394 1.00 70.19 78 SER A O 1
ATOM 632 N N . GLY A 1 85 ? 4.131 1.437 32.398 1.00 65.14 79 GLY A N 1
ATOM 633 C CA . GLY A 1 85 ? 5.224 0.873 31.608 1.00 63.84 79 GLY A CA 1
ATOM 634 C C . GLY A 1 85 ? 5.167 1.181 30.121 1.00 64.01 79 GLY A C 1
ATOM 635 O O . GLY A 1 85 ? 6.109 0.864 29.390 1.00 63.86 79 GLY A O 1
ATOM 636 N N . ILE A 1 86 ? 4.062 1.789 29.661 1.00 56.54 80 ILE A N 1
ATOM 637 C CA . ILE A 1 86 ? 3.863 2.159 28.263 1.00 54.65 80 ILE A CA 1
ATOM 638 C C . ILE A 1 86 ? 4.795 3.321 27.896 1.00 55.17 80 ILE A C 1
ATOM 639 O O . ILE A 1 86 ? 4.970 4.255 28.679 1.00 53.21 80 ILE A O 1
ATOM 644 N N . THR A 1 87 ? 5.407 3.233 26.709 1.00 49.70 81 THR A N 1
ATOM 645 C CA . THR A 1 87 ? 6.281 4.266 26.169 1.00 48.19 81 THR A CA 1
ATOM 646 C C . THR A 1 87 ? 5.530 5.011 25.068 1.00 46.13 81 THR A C 1
ATOM 647 O O . THR A 1 87 ? 4.967 4.400 24.157 1.00 46.21 81 THR A O 1
ATOM 651 N N . LEU A 1 88 ? 5.523 6.326 25.166 1.00 38.65 82 LEU A N 1
ATOM 652 C CA . LEU A 1 88 ? 4.877 7.193 24.200 1.00 36.69 82 LEU A CA 1
ATOM 653 C C . LEU A 1 88 ? 5.937 8.041 23.548 1.00 37.70 82 LEU A C 1
ATOM 654 O O . LEU A 1 88 ? 6.939 8.392 24.175 1.00 37.38 82 LEU A O 1
ATOM 659 N N . TYR A 1 89 ? 5.713 8.369 22.293 1.00 32.39 83 TYR A N 1
ATOM 660 C CA . TYR A 1 89 ? 6.618 9.176 21.488 1.00 31.09 83 TYR A CA 1
ATOM 661 C C . TYR A 1 89 ? 5.918 10.497 21.327 1.00 33.17 83 TYR A C 1
ATOM 662 O O . TYR A 1 89 ? 4.821 10.563 20.755 1.00 31.83 83 TYR A O 1
ATOM 671 N N . ASP A 1 90 ? 6.541 11.544 21.882 1.00 29.29 84 ASP A N 1
ATOM 672 C CA . ASP A 1 90 ? 5.984 12.888 21.940 1.00 28.42 84 ASP A CA 1
ATOM 673 C C . ASP A 1 90 ? 6.600 13.776 20.859 1.00 32.46 84 ASP A C 1
ATOM 674 O O . ASP A 1 90 ? 7.812 13.887 20.791 1.00 32.31 84 ASP A O 1
ATOM 679 N N . SER A 1 91 ? 5.770 14.419 20.021 1.00 30.97 85 SER A N 1
ATOM 680 C CA . SER A 1 91 ? 6.281 15.261 18.934 1.00 31.75 85 SER A CA 1
ATOM 681 C C . SER A 1 91 ? 6.539 16.687 19.408 1.00 38.38 85 SER A C 1
ATOM 682 O O . SER A 1 91 ? 7.005 17.510 18.617 1.00 41.75 85 SER A O 1
ATOM 685 N N . ASN A 1 92 ? 6.297 16.982 20.688 1.00 32.14 86 ASN A N 1
ATOM 686 C CA . ASN A 1 92 ? 6.630 18.322 21.174 1.00 31.65 86 ASN A CA 1
ATOM 687 C C . ASN A 1 92 ? 7.952 18.124 21.926 1.00 35.24 86 ASN A C 1
ATOM 688 O O . ASN A 1 92 ? 7.991 17.372 22.909 1.00 33.79 86 ASN A O 1
ATOM 693 N N . VAL A 1 93 ? 9.053 18.696 21.400 1.00 32.86 87 VAL A N 1
ATOM 694 C CA . VAL A 1 93 ? 10.382 18.540 22.007 1.00 33.61 87 VAL A CA 1
ATOM 695 C C . VAL A 1 93 ? 10.731 19.687 22.977 1.00 38.20 87 VAL A C 1
ATOM 696 O O . VAL A 1 93 ? 11.728 19.592 23.682 1.00 38.71 87 VAL A O 1
ATOM 700 N N . ILE A 1 94 ? 9.935 20.758 23.002 1.00 33.90 88 ILE A N 1
ATOM 701 C CA . ILE A 1 94 ? 10.177 21.886 23.894 1.00 34.66 88 ILE A CA 1
ATOM 702 C C . ILE A 1 94 ? 9.738 21.410 25.297 1.00 40.59 88 ILE A C 1
ATOM 703 O O . ILE A 1 94 ? 8.727 20.717 25.395 1.00 38.38 88 ILE A O 1
ATOM 708 N N . HIS A 1 95 ? 10.520 21.714 26.347 1.00 37.38 89 HIS A N 1
ATOM 709 C CA . HIS A 1 95 ? 10.220 21.272 27.714 1.00 36.82 89 HIS A CA 1
ATOM 710 C C . HIS A 1 95 ? 8.784 21.613 28.117 1.00 34.54 89 HIS A C 1
ATOM 711 O O . HIS A 1 95 ? 8.370 22.764 28.013 1.00 34.77 89 HIS A O 1
ATOM 718 N N . HIS A 1 96 ? 8.018 20.588 28.520 1.00 27.04 90 HIS A N 1
ATOM 719 C CA . HIS A 1 96 ? 6.647 20.788 28.961 1.00 25.85 90 HIS A CA 1
ATOM 720 C C . HIS A 1 96 ? 6.193 19.667 29.913 1.00 26.01 90 HIS A C 1
ATOM 721 O O . HIS A 1 96 ? 6.889 18.661 30.058 1.00 24.32 90 HIS A O 1
ATOM 728 N N . HIS A 1 97 ? 5.029 19.851 30.557 1.00 19.90 91 HIS A N 1
ATOM 729 C CA . HIS A 1 97 ? 4.459 18.852 31.452 1.00 21.19 91 HIS A CA 1
ATOM 730 C C . HIS A 1 97 ? 3.177 18.314 30.846 1.00 23.11 91 HIS A C 1
ATOM 731 O O . HIS A 1 97 ? 2.862 18.674 29.714 1.00 20.51 91 HIS A O 1
ATOM 738 N N . HIS A 1 98 ? 2.475 17.439 31.563 1.00 19.29 92 HIS A N 1
ATOM 739 C CA . HIS A 1 98 ? 1.268 16.788 31.044 1.00 20.20 92 HIS A CA 1
ATOM 740 C C . HIS A 1 98 ? 0.132 16.672 32.016 1.00 23.17 92 HIS A C 1
ATOM 741 O O . HIS A 1 98 ? 0.328 16.348 33.183 1.00 21.20 92 HIS A O 1
ATOM 748 N N . ALA A 1 99 ? -1.082 16.868 31.501 1.00 21.77 93 ALA A N 1
ATOM 749 C CA . ALA A 1 99 ? -2.315 16.632 32.235 1.00 20.77 93 ALA A CA 1
ATOM 750 C C . ALA A 1 99 ? -2.943 15.437 31.515 1.00 26.44 93 ALA A C 1
ATOM 751 O O . ALA A 1 99 ? -2.927 15.358 30.277 1.00 24.22 93 ALA A O 1
ATOM 753 N N . ILE A 1 100 ? -3.436 14.490 32.270 1.00 24.73 94 ILE A N 1
ATOM 754 C CA . ILE A 1 100 ? -4.054 13.305 31.698 1.00 24.21 94 ILE A CA 1
ATOM 755 C C . ILE A 1 100 ? -5.521 13.253 32.161 1.00 27.04 94 ILE A C 1
ATOM 756 O O . ILE A 1 100 ? -5.789 13.359 33.365 1.00 26.13 94 ILE A O 1
ATOM 761 N N . ASP A 1 101 ? -6.459 13.047 31.225 1.00 23.87 95 ASP A N 1
ATOM 762 C CA . ASP A 1 101 ? -7.869 12.895 31.578 1.00 25.03 95 ASP A CA 1
ATOM 763 C C . ASP A 1 101 ? -8.055 11.406 31.902 1.00 29.73 95 ASP A C 1
ATOM 764 O O . ASP A 1 101 ? -8.058 10.613 30.971 1.00 27.46 95 ASP A O 1
ATOM 769 N N . GLU A 1 102 ? -8.235 11.025 33.183 1.00 28.41 96 GLU A N 1
ATOM 770 C CA . GLU A 1 102 ? -8.398 9.604 33.565 1.00 31.15 96 GLU A CA 1
ATOM 771 C C . GLU A 1 102 ? -9.641 8.914 32.917 1.00 40.26 96 GLU A C 1
ATOM 772 O O . GLU A 1 102 ? -9.626 7.688 32.695 1.00 41.49 96 GLU A O 1
ATOM 778 N N . LYS A 1 103 ? -10.674 9.707 32.558 1.00 36.46 97 LYS A N 1
ATOM 779 C CA . LYS A 1 103 ? -11.903 9.200 31.937 1.00 38.14 97 LYS A CA 1
ATOM 780 C C . LYS A 1 103 ? -11.659 8.617 30.528 1.00 46.44 97 LYS A C 1
ATOM 781 O O . LYS A 1 103 ? -12.319 7.658 30.124 1.00 47.25 97 LYS A O 1
ATOM 787 N N . THR A 1 104 ? -10.729 9.217 29.779 1.00 43.03 98 THR A N 1
ATOM 788 C CA . THR A 1 104 ? -10.458 8.832 28.395 1.00 42.82 98 THR A CA 1
ATOM 789 C C . THR A 1 104 ? -9.027 8.368 28.136 1.00 45.51 98 THR A C 1
ATOM 790 O O . THR A 1 104 ? -8.772 7.765 27.094 1.00 44.67 98 THR A O 1
ATOM 794 N N . GLY A 1 105 ? -8.102 8.713 29.035 1.00 39.71 99 GLY A N 1
ATOM 795 C CA . GLY A 1 105 ? -6.682 8.426 28.876 1.00 38.52 99 GLY A CA 1
ATOM 796 C C . GLY A 1 105 ? -5.983 9.452 28.001 1.00 37.68 99 GLY A C 1
ATOM 797 O O . GLY A 1 105 ? -4.788 9.329 27.746 1.00 38.34 99 GLY A O 1
ATOM 798 N N . GLU A 1 106 ? -6.716 10.481 27.549 1.00 30.10 100 GLU A N 1
ATOM 799 C CA . GLU A 1 106 ? -6.201 11.570 26.708 1.00 29.51 100 GLU A CA 1
ATOM 800 C C . GLU A 1 106 ? -5.167 12.398 27.473 1.00 30.99 100 GLU A C 1
ATOM 801 O O . GLU A 1 106 ? -5.362 12.713 28.645 1.00 30.46 100 GLU A O 1
ATOM 807 N N . ILE A 1 107 ? -4.093 12.770 26.777 1.00 27.28 101 ILE A N 1
ATOM 808 C CA . ILE A 1 107 ? -2.961 13.526 27.313 1.00 25.86 101 ILE A CA 1
ATOM 809 C C . ILE A 1 107 ? -2.926 14.919 26.713 1.00 29.28 101 ILE A C 1
ATOM 810 O O . ILE A 1 107 ? -3.022 15.070 25.494 1.00 28.55 101 ILE A O 1
ATOM 815 N N . TYR A 1 108 ? -2.740 15.923 27.578 1.00 24.03 102 TYR A N 1
ATOM 816 C CA . TYR A 1 108 ? -2.656 17.312 27.198 1.00 23.35 102 TYR A CA 1
ATOM 817 C C . TYR A 1 108 ? -1.289 17.878 27.626 1.00 28.45 102 TYR A C 1
ATOM 818 O O . TYR A 1 108 ? -0.876 17.689 28.763 1.00 28.48 102 TYR A O 1
ATOM 827 N N . ASP A 1 109 ? -0.616 18.602 26.723 1.00 26.04 103 ASP A N 1
ATOM 828 C CA . ASP A 1 109 ? 0.633 19.289 27.041 1.00 25.09 103 ASP A CA 1
ATOM 829 C C . ASP A 1 109 ? 0.244 20.533 27.853 1.00 28.44 103 ASP A C 1
ATOM 830 O O . ASP A 1 109 ? -0.762 21.184 27.550 1.00 26.96 103 ASP A O 1
ATOM 835 N N . ILE A 1 110 ? 0.967 20.792 28.947 1.00 24.31 104 ILE A N 1
ATOM 836 C CA . ILE A 1 110 ? 0.724 21.942 29.810 1.00 23.80 104 ILE A CA 1
ATOM 837 C C . ILE A 1 110 ? 2.065 22.451 30.305 1.00 27.66 104 ILE A C 1
ATOM 838 O O . ILE A 1 110 ? 3.006 21.677 30.380 1.00 27.07 104 ILE A O 1
ATOM 843 N N . SER A 1 111 ? 2.174 23.731 30.560 1.00 24.61 105 SER A N 1
ATOM 844 C CA . SER A 1 111 ? 3.441 24.320 30.990 1.00 25.23 105 SER A CA 1
ATOM 845 C C . SER A 1 111 ? 3.294 24.979 32.328 1.00 28.68 105 SER A C 1
ATOM 846 O O . SER A 1 111 ? 2.182 25.286 32.754 1.00 26.99 105 SER A O 1
ATOM 849 N N . LEU A 1 112 ? 4.433 25.216 32.996 1.00 25.03 106 LEU A N 1
ATOM 850 C CA . LEU A 1 112 ? 4.437 25.882 34.283 1.00 24.90 106 LEU A CA 1
ATOM 851 C C . LEU A 1 112 ? 5.274 27.155 34.137 1.00 28.84 106 LEU A C 1
ATOM 852 O O . LEU A 1 112 ? 6.256 27.144 33.406 1.00 28.90 106 LEU A O 1
ATOM 857 N N . ASP A 1 113 ? 4.858 28.260 34.778 1.00 25.93 107 ASP A N 1
ATOM 858 C CA . ASP A 1 113 ? 5.602 29.533 34.748 1.00 26.92 107 ASP A CA 1
ATOM 859 C C . ASP A 1 113 ? 7.017 29.241 35.245 1.00 32.69 107 ASP A C 1
ATOM 860 O O . ASP A 1 113 ? 7.156 28.477 36.202 1.00 30.19 107 ASP A O 1
ATOM 865 N N . SER A 1 114 ? 8.048 29.801 34.585 1.00 32.88 108 SER A N 1
ATOM 866 C CA . SER A 1 114 ? 9.465 29.530 34.913 1.00 34.62 108 SER A CA 1
ATOM 867 C C . SER A 1 114 ? 9.855 29.797 36.352 1.00 34.56 108 SER A C 1
ATOM 868 O O . SER A 1 114 ? 10.594 28.988 36.892 1.00 34.41 108 SER A O 1
ATOM 871 N N . LYS A 1 115 ? 9.401 30.908 36.949 1.00 28.76 109 LYS A N 1
ATOM 872 C CA . LYS A 1 115 ? 9.734 31.254 38.341 1.00 30.18 109 LYS A CA 1
ATOM 873 C C . LYS A 1 115 ? 9.166 30.223 39.302 1.00 32.53 109 LYS A C 1
ATOM 874 O O . LYS A 1 115 ? 9.864 29.771 40.210 1.00 31.19 109 LYS A O 1
ATOM 880 N N . LEU A 1 116 ? 7.931 29.824 39.068 1.00 28.06 110 LEU A N 1
ATOM 881 C CA . LEU A 1 116 ? 7.281 28.826 39.890 1.00 27.22 110 LEU A CA 1
ATOM 882 C C . LEU A 1 116 ? 7.962 27.480 39.716 1.00 27.07 110 LEU A C 1
ATOM 883 O O . LEU A 1 116 ? 8.189 26.783 40.704 1.00 26.86 110 LEU A O 1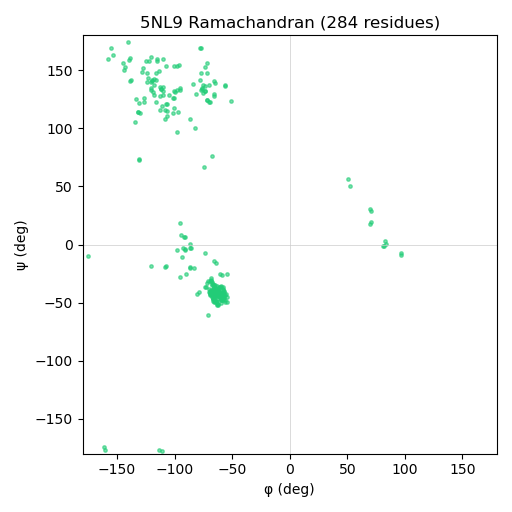
ATOM 888 N N . GLN A 1 117 ? 8.317 27.134 38.486 1.00 21.30 111 GLN A N 1
ATOM 889 C CA . GLN A 1 117 ? 9.003 25.875 38.220 1.00 22.32 111 GLN A CA 1
ATOM 890 C C . GLN A 1 117 ? 10.362 25.816 38.919 1.00 28.92 111 GLN A C 1
ATOM 891 O O . GLN A 1 117 ? 10.715 24.777 39.492 1.00 26.67 111 GLN A O 1
ATOM 897 N N . GLU A 1 118 ? 11.132 26.920 38.875 1.00 27.12 112 GLU A N 1
ATOM 898 C CA . GLU A 1 118 ? 12.411 26.943 39.576 1.00 26.61 112 GLU A CA 1
ATOM 899 C C . GLU A 1 118 ? 12.205 26.834 41.114 1.00 26.34 112 GLU A C 1
ATOM 900 O O . GLU A 1 118 ? 13.029 26.209 41.766 1.00 25.25 112 GLU A O 1
ATOM 906 N N . LYS A 1 119 ? 11.119 27.422 41.696 1.00 21.98 113 LYS A N 1
ATOM 907 C CA . LYS A 1 119 ? 10.847 27.325 43.140 1.00 22.72 113 LYS A CA 1
ATOM 908 C C . LYS A 1 119 ? 10.564 25.864 43.508 1.00 29.14 113 LYS A C 1
ATOM 909 O O . LYS A 1 119 ? 11.061 25.397 44.526 1.00 30.47 113 LYS A O 1
ATOM 915 N N . VAL A 1 120 ? 9.799 25.152 42.671 1.00 23.10 114 VAL A N 1
ATOM 916 C CA . VAL A 1 120 ? 9.485 23.729 42.894 1.00 22.65 114 VAL A CA 1
ATOM 917 C C . VAL A 1 120 ? 10.782 22.941 42.835 1.00 27.43 114 VAL A C 1
ATOM 918 O O . VAL A 1 120 ? 11.045 22.145 43.739 1.00 27.52 114 VAL A O 1
ATOM 922 N N . LEU A 1 121 ? 11.558 23.129 41.758 1.00 25.18 115 LEU A N 1
ATOM 923 C CA . LEU A 1 121 ? 12.822 22.425 41.563 1.00 26.88 115 LEU A CA 1
ATOM 924 C C . LEU A 1 121 ? 13.757 22.688 42.786 1.00 30.70 115 LEU A C 1
ATOM 925 O O . LEU A 1 121 ? 14.268 21.744 43.360 1.00 29.28 115 LEU A O 1
ATOM 930 N N . SER A 1 122 ? 13.905 23.950 43.216 1.00 27.32 116 SER A N 1
ATOM 931 C CA . SER A 1 122 ? 14.719 24.259 44.385 1.00 26.96 116 SER A CA 1
ATOM 932 C C . SER A 1 122 ? 14.221 23.562 45.663 1.00 32.07 116 SER A C 1
ATOM 933 O O . SER A 1 122 ? 15.052 23.018 46.370 1.00 32.64 116 SER A O 1
ATOM 936 N N . GLU A 1 123 ? 12.898 23.648 46.009 1.00 27.72 117 GLU A N 1
ATOM 937 C CA . GLU A 1 123 ? 12.363 23.026 47.240 1.00 27.89 117 GLU A CA 1
ATOM 938 C C . GLU A 1 123 ? 12.534 21.533 47.214 1.00 30.39 117 GLU A C 1
ATOM 939 O O . GLU A 1 123 ? 12.942 20.941 48.218 1.00 27.85 117 GLU A O 1
ATOM 945 N N . LEU A 1 124 ? 12.315 20.919 46.053 1.00 26.18 118 LEU A N 1
ATOM 946 C CA . LEU A 1 124 ? 12.487 19.478 45.970 1.00 25.90 118 LEU A CA 1
ATOM 947 C C . LEU A 1 124 ? 13.944 19.082 46.137 1.00 28.34 118 LEU A C 1
ATOM 948 O O . LEU A 1 124 ? 14.218 18.071 46.782 1.00 28.85 118 LEU A O 1
ATOM 953 N N . LYS A 1 125 ? 14.876 19.835 45.563 1.00 23.81 119 LYS A N 1
ATOM 954 C CA . LYS A 1 125 ? 16.322 19.513 45.756 1.00 24.32 119 LYS A CA 1
ATOM 955 C C . LYS A 1 125 ? 16.690 19.621 47.252 1.00 28.18 119 LYS A C 1
ATOM 956 O O . LYS A 1 125 ? 17.449 18.806 47.751 1.00 27.84 119 LYS A O 1
ATOM 962 N N . GLN A 1 126 ? 16.112 20.613 47.972 1.00 26.53 120 GLN A N 1
ATOM 963 C CA . GLN A 1 126 ? 16.393 20.771 49.401 1.00 26.88 120 GLN A CA 1
ATOM 964 C C . GLN A 1 126 ? 15.839 19.607 50.186 1.00 30.13 120 GLN A C 1
ATOM 965 O O . GLN A 1 126 ? 16.525 19.106 51.074 1.00 30.01 120 GLN A O 1
ATOM 971 N N . ASP A 1 127 ? 14.638 19.138 49.844 1.00 26.81 121 ASP A N 1
ATOM 972 C CA . ASP A 1 127 ? 14.051 17.973 50.513 1.00 25.51 121 ASP A CA 1
ATOM 973 C C . ASP A 1 127 ? 14.847 16.700 50.212 1.00 28.36 121 ASP A C 1
ATOM 974 O O . ASP A 1 127 ? 14.987 15.849 51.095 1.00 26.97 121 ASP A O 1
ATOM 979 N N . PHE A 1 128 ? 15.347 16.552 48.960 1.00 22.50 122 PHE A N 1
ATOM 980 C CA . PHE A 1 128 ? 16.178 15.405 48.607 1.00 23.31 122 PHE A CA 1
ATOM 981 C C . PHE A 1 128 ? 17.424 15.400 49.515 1.00 29.20 122 PHE A C 1
ATOM 982 O O . PHE A 1 128 ? 17.770 14.369 50.102 1.00 27.79 122 PHE A O 1
ATOM 990 N N . LYS A 1 129 ? 18.072 16.565 49.636 1.00 26.93 123 LYS A N 1
ATOM 991 C CA . LYS A 1 129 ? 19.293 16.763 50.428 1.00 27.83 123 LYS A CA 1
ATOM 992 C C . LYS A 1 129 ? 19.009 16.434 51.898 1.00 31.89 123 LYS A C 1
ATOM 993 O O . LYS A 1 129 ? 19.783 15.725 52.515 1.00 31.44 123 LYS A O 1
ATOM 999 N N . LEU A 1 130 ? 17.892 16.917 52.443 1.00 33.43 124 LEU A N 1
ATOM 1000 C CA . LEU A 1 130 ? 17.520 16.657 53.837 1.00 35.58 124 LEU A CA 1
ATOM 1001 C C . LEU A 1 130 ? 17.288 15.157 54.098 1.00 42.73 124 LEU A C 1
ATOM 1002 O O . LEU A 1 130 ? 17.795 14.626 55.080 1.00 44.38 124 LEU A O 1
ATOM 1007 N N . LYS A 1 131 ? 16.582 14.477 53.195 1.00 38.29 125 LYS A N 1
ATOM 1008 C CA . LYS A 1 131 ? 16.278 13.051 53.308 1.00 38.03 125 LYS A CA 1
ATOM 1009 C C . LYS A 1 131 ? 17.467 12.101 53.065 1.00 42.11 125 LYS A C 1
ATOM 1010 O O . LYS A 1 131 ? 17.517 11.039 53.685 1.00 44.85 125 LYS A O 1
ATOM 1016 N N . THR A 1 132 ? 18.372 12.422 52.135 1.00 35.02 126 THR A N 1
ATOM 1017 C CA . THR A 1 132 ? 19.446 11.492 51.789 1.00 34.29 126 THR A CA 1
ATOM 1018 C C . THR A 1 132 ? 20.822 11.918 52.272 1.00 38.98 126 THR A C 1
ATOM 1019 O O . THR A 1 132 ? 21.758 11.120 52.242 1.00 38.56 126 THR A O 1
ATOM 1023 N N . GLY A 1 133 ? 20.973 13.197 52.576 1.00 36.36 127 GLY A N 1
ATOM 1024 C CA . GLY A 1 133 ? 22.273 13.768 52.911 1.00 36.54 127 GLY A CA 1
ATOM 1025 C C . GLY A 1 133 ? 23.112 14.089 51.676 1.00 41.55 127 GLY A C 1
ATOM 1026 O O . GLY A 1 133 ? 24.212 14.625 51.806 1.00 42.78 127 GLY A O 1
ATOM 1027 N N . SER A 1 134 ? 22.597 13.801 50.455 1.00 36.62 128 SER A N 1
ATOM 1028 C CA . SER A 1 134 ? 23.318 14.084 49.202 1.00 36.75 128 SER A CA 1
ATOM 1029 C C . SER A 1 134 ? 22.591 15.131 48.366 1.00 40.30 128 SER A C 1
ATOM 1030 O O . SER A 1 134 ? 21.389 15.312 48.515 1.00 39.52 128 SER A O 1
ATOM 1033 N N . SER A 1 135 ? 23.300 15.781 47.442 1.00 36.62 129 SER A N 1
ATOM 1034 C CA . SER A 1 135 ? 22.672 16.762 46.583 1.00 36.26 129 SER A CA 1
ATOM 1035 C C . SER A 1 135 ? 22.339 16.079 45.257 1.00 38.43 129 SER A C 1
ATOM 1036 O O . SER A 1 135 ? 22.954 15.067 44.911 1.00 36.28 129 SER A O 1
ATOM 1039 N N . LEU A 1 136 ? 21.322 16.581 44.551 1.00 36.34 130 LEU A N 1
ATOM 1040 C CA . LEU A 1 136 ? 20.936 16.048 43.247 1.00 37.56 130 LEU A CA 1
ATOM 1041 C C . LEU A 1 136 ? 21.385 17.085 42.233 1.00 45.31 130 LEU A C 1
ATOM 1042 O O . LEU A 1 136 ? 21.046 18.263 42.362 1.00 46.78 130 LEU A O 1
ATOM 1047 N N . GLU A 1 137 ? 22.244 16.690 41.310 1.00 42.84 131 GLU A N 1
ATOM 1048 C CA . GLU A 1 137 ? 22.823 17.653 40.379 1.00 44.03 131 GLU A CA 1
ATOM 1049 C C . GLU A 1 137 ? 22.273 17.526 38.972 1.00 47.34 131 GLU A C 1
ATOM 1050 O O . GLU A 1 137 ? 21.863 16.432 38.581 1.00 44.67 131 GLU A O 1
ATOM 1056 N N . ASN A 1 138 ? 22.299 18.651 38.215 1.00 46.23 132 ASN A N 1
ATOM 1057 C CA . ASN A 1 138 ? 21.850 18.767 36.814 1.00 46.69 132 ASN A CA 1
ATOM 1058 C C . ASN A 1 138 ? 20.438 18.179 36.644 1.00 49.69 132 ASN A C 1
ATOM 1059 O O . ASN A 1 138 ? 20.206 17.229 35.888 1.00 50.66 132 ASN A O 1
ATOM 1064 N N . CYS A 1 139 ? 19.521 18.719 37.448 1.00 43.91 133 CYS A N 1
ATOM 1065 C CA . CYS A 1 139 ? 18.128 18.296 37.546 1.00 43.31 133 CYS A CA 1
ATOM 1066 C C . CYS A 1 139 ? 17.206 18.762 36.447 1.00 45.53 133 CYS A C 1
ATOM 1067 O O . CYS A 1 139 ? 17.197 19.946 36.095 1.00 43.95 133 CYS A O 1
ATOM 1070 N N . ASN A 1 140 ? 16.295 17.860 36.060 1.00 41.67 134 ASN A N 1
ATOM 1071 C CA . ASN A 1 140 ? 15.151 18.155 35.202 1.00 41.30 134 ASN A CA 1
ATOM 1072 C C . ASN A 1 140 ? 13.897 17.719 36.005 1.00 42.51 134 ASN A C 1
ATOM 1073 O O . ASN A 1 140 ? 13.923 16.717 36.747 1.00 42.02 134 ASN A O 1
ATOM 1078 N N . LEU A 1 141 ? 12.822 18.487 35.862 1.00 34.25 135 LEU A N 1
ATOM 1079 C CA . LEU A 1 141 ? 11.549 18.265 36.535 1.00 33.42 135 LEU A CA 1
ATOM 1080 C C . LEU A 1 141 ? 10.494 17.808 35.534 1.00 31.68 135 LEU A C 1
ATOM 1081 O O . LEU A 1 141 ? 10.381 18.419 34.465 1.00 29.94 135 LEU A O 1
ATOM 1086 N N . SER A 1 142 ? 9.748 16.733 35.866 1.00 25.10 136 SER A N 1
ATOM 1087 C CA . SER A 1 142 ? 8.633 16.258 35.033 1.00 24.36 136 SER A CA 1
ATOM 1088 C C . SER A 1 142 ? 7.405 16.158 35.906 1.00 24.97 136 SER A C 1
ATOM 1089 O O . SER A 1 142 ? 7.453 15.551 36.986 1.00 24.56 136 SER A O 1
ATOM 1092 N N . ILE A 1 143 ? 6.325 16.811 35.475 1.00 19.29 137 ILE A N 1
ATOM 1093 C CA . ILE A 1 143 ? 5.094 16.843 36.254 1.00 18.44 137 ILE A CA 1
ATOM 1094 C C . ILE A 1 143 ? 3.976 16.238 35.430 1.00 23.16 137 ILE A C 1
ATOM 1095 O O . ILE A 1 143 ? 3.884 16.457 34.205 1.00 20.95 137 ILE A O 1
ATOM 1100 N N . THR A 1 144 ? 3.140 15.471 36.114 1.00 20.50 138 THR A N 1
ATOM 1101 C CA A THR A 1 144 ? 1.928 14.879 35.540 0.50 21.23 138 THR A CA 1
ATOM 1102 C CA B THR A 1 144 ? 1.941 14.856 35.549 0.50 20.72 138 THR A CA 1
ATOM 1103 C C . THR A 1 144 ? 0.784 15.252 36.459 1.00 23.41 138 THR A C 1
ATOM 1104 O O . THR A 1 144 ? 0.876 15.061 37.665 1.00 23.57 138 THR A O 1
ATOM 1111 N N . LEU A 1 145 ? -0.267 15.795 35.891 1.00 21.05 139 LEU A N 1
ATOM 1112 C CA . LEU A 1 145 ? -1.476 16.145 36.638 1.00 20.86 139 LEU A CA 1
ATOM 1113 C C . LEU A 1 145 ? -2.542 15.180 36.097 1.00 26.30 139 LEU A C 1
ATOM 1114 O O . LEU A 1 145 ? -2.805 15.170 34.895 1.00 26.87 139 LEU A O 1
ATOM 1119 N N . LYS A 1 146 ? -3.060 14.304 36.945 1.00 23.76 140 LYS A N 1
ATOM 1120 C CA . LYS A 1 146 ? -4.082 13.336 36.541 1.00 23.17 140 LYS A CA 1
ATOM 1121 C C . LYS A 1 146 ? -5.400 13.715 37.201 1.00 24.33 140 LYS A C 1
ATOM 1122 O O . LYS A 1 146 ? -5.442 13.883 38.413 1.00 20.83 140 LYS A O 1
ATOM 1128 N N . GLY A 1 147 ? -6.456 13.823 36.415 1.00 22.72 141 GLY A N 1
ATOM 1129 C CA . GLY A 1 147 ? -7.783 14.184 36.907 1.00 23.05 141 GLY A CA 1
ATOM 1130 C C . GLY A 1 147 ? -8.879 13.785 35.953 1.00 25.87 141 GLY A C 1
ATOM 1131 O O . GLY A 1 147 ? -8.605 13.261 34.863 1.00 25.60 141 GLY A O 1
ATOM 1132 N N . LYS A 1 148 ? -10.114 14.131 36.299 1.00 23.12 142 LYS A N 1
ATOM 1133 C CA . LYS A 1 148 ? -11.287 13.803 35.439 1.00 23.92 142 LYS A CA 1
ATOM 1134 C C . LYS A 1 148 ? -11.768 15.080 34.776 1.00 25.89 142 LYS A C 1
ATOM 1135 O O . LYS A 1 148 ? -12.102 16.033 35.467 1.00 26.37 142 LYS A O 1
ATOM 1141 N N . LYS A 1 149 ? -11.666 15.149 33.455 1.00 25.32 143 LYS A N 1
ATOM 1142 C CA . LYS A 1 149 ? -12.044 16.335 32.684 1.00 26.38 143 LYS A CA 1
ATOM 1143 C C . LYS A 1 149 ? -13.571 16.446 32.695 1.00 36.52 143 LYS A C 1
ATOM 1144 O O . LYS A 1 149 ? -14.266 15.482 32.351 1.00 34.64 143 LYS A O 1
ATOM 1150 N N . ASN A 1 150 ? -14.081 17.592 33.139 1.00 37.18 144 ASN A N 1
ATOM 1151 C CA . ASN A 1 150 ? -15.511 17.835 33.218 1.00 39.79 144 ASN A CA 1
ATOM 1152 C C . ASN A 1 150 ? -15.883 19.207 32.595 1.00 49.23 144 ASN A C 1
ATOM 1153 O O . ASN A 1 150 ? -15.462 20.223 33.139 1.00 48.27 144 ASN A O 1
ATOM 1158 N N . PRO A 1 151 ? -16.638 19.300 31.471 1.00 50.85 145 PRO A N 1
ATOM 1159 C CA . PRO A 1 151 ? -17.256 18.231 30.660 1.00 55.04 145 PRO A CA 1
ATOM 1160 C C . PRO A 1 151 ? -16.229 17.379 29.903 1.00 81.67 145 PRO A C 1
ATOM 1161 O O . PRO A 1 151 ? -15.157 17.910 29.509 1.00 85.98 145 PRO A O 1
ATOM 1166 N N . SER B 1 6 ? 1.223 0.635 64.864 1.00 51.80 0 SER B N 1
ATOM 1167 C CA . SER B 1 6 ? 1.089 1.415 66.090 1.00 50.96 0 SER B CA 1
ATOM 1168 C C . SER B 1 6 ? -0.033 2.435 65.936 1.00 54.06 0 SER B C 1
ATOM 1169 O O . SER B 1 6 ? -0.238 2.963 64.836 1.00 53.27 0 SER B O 1
ATOM 1171 N N . MET B 1 7 ? -0.741 2.739 67.045 1.00 49.08 1 MET B N 1
ATOM 1172 C CA . MET B 1 7 ? -1.785 3.770 67.062 1.00 48.15 1 MET B CA 1
ATOM 1173 C C . MET B 1 7 ? -1.123 5.144 66.873 1.00 44.64 1 MET B C 1
ATOM 1174 O O . MET B 1 7 ? -1.722 6.058 66.306 1.00 40.20 1 MET B O 1
ATOM 1179 N N . LYS B 1 8 ? 0.132 5.273 67.321 1.00 40.16 2 LYS B N 1
ATOM 1180 C CA . LYS B 1 8 ? 0.881 6.522 67.186 1.00 40.47 2 LYS B CA 1
ATOM 1181 C C . LYS B 1 8 ? 1.226 6.770 65.705 1.00 42.31 2 LYS B C 1
ATOM 1182 O O . LYS B 1 8 ? 1.108 7.898 65.223 1.00 40.12 2 LYS B O 1
ATOM 1188 N N . ASP B 1 9 ? 1.654 5.705 65.000 1.00 40.66 3 ASP B N 1
ATOM 1189 C CA . ASP B 1 9 ? 2.043 5.783 63.596 1.00 40.83 3 ASP B CA 1
ATOM 1190 C C . ASP B 1 9 ? 0.863 6.066 62.694 1.00 41.72 3 ASP B C 1
ATOM 1191 O O . ASP B 1 9 ? 0.976 6.955 61.859 1.00 41.12 3 ASP B O 1
ATOM 1196 N N . SER B 1 10 ? -0.294 5.396 62.918 1.00 37.73 4 SER B N 1
ATOM 1197 C CA . SER B 1 10 ? -1.488 5.625 62.106 1.00 36.54 4 SER B CA 1
ATOM 1198 C C . SER B 1 10 ? -1.995 7.050 62.249 1.00 37.14 4 SER B C 1
ATOM 1199 O O . SER B 1 10 ? -2.384 7.656 61.245 1.00 36.33 4 SER B O 1
ATOM 1202 N N . TYR B 1 11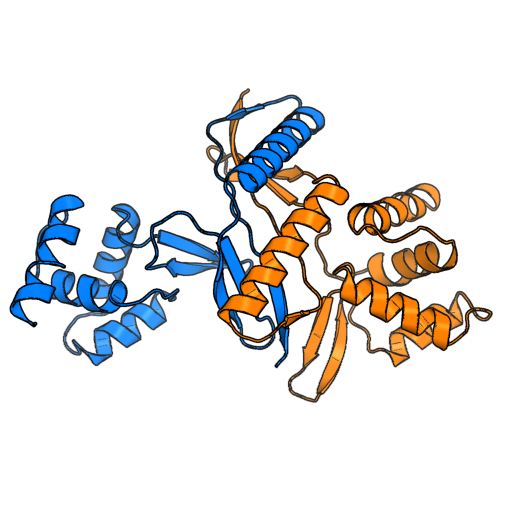 ? -1.880 7.642 63.461 1.00 31.26 5 TYR B N 1
ATOM 1203 C CA . TYR B 1 11 ? -2.255 9.042 63.685 1.00 29.83 5 TYR B CA 1
ATOM 1204 C C . TYR B 1 11 ? -1.286 9.953 62.902 1.00 36.62 5 TYR B C 1
ATOM 1205 O O . TYR B 1 11 ? -1.736 10.881 62.235 1.00 37.42 5 TYR B O 1
ATOM 1214 N N . GLU B 1 12 ? 0.040 9.675 62.985 1.00 33.08 6 GLU B N 1
ATOM 1215 C CA . GLU B 1 12 ? 1.055 10.492 62.309 1.00 33.71 6 GLU B CA 1
ATOM 1216 C C . GLU B 1 12 ? 0.930 10.413 60.777 1.00 37.38 6 GLU B C 1
ATOM 1217 O O . GLU B 1 12 ? 0.990 11.447 60.119 1.00 38.03 6 GLU B O 1
ATOM 1223 N N . ARG B 1 13 ? 0.748 9.197 60.240 1.00 34.32 7 ARG B N 1
ATOM 1224 C CA A ARG B 1 13 ? 0.591 8.927 58.812 0.50 34.35 7 ARG B CA 1
ATOM 1225 C CA B ARG B 1 13 ? 0.588 8.941 58.805 0.50 34.01 7 ARG B CA 1
ATOM 1226 C C . ARG B 1 13 ? -0.624 9.704 58.261 1.00 37.71 7 ARG B C 1
ATOM 1227 O O . ARG B 1 13 ? -0.512 10.365 57.222 1.00 38.85 7 ARG B O 1
ATOM 1242 N N . SER B 1 14 ? -1.779 9.653 58.982 1.00 31.97 8 SER B N 1
ATOM 1243 C CA . SER B 1 14 ? -3.016 10.333 58.572 1.00 29.78 8 SER B CA 1
ATOM 1244 C C . SER B 1 14 ? -2.853 11.830 58.648 1.00 34.17 8 SER B C 1
ATOM 1245 O O . SER B 1 14 ? -3.299 12.515 57.727 1.00 34.55 8 SER B O 1
ATOM 1248 N N . LYS B 1 15 ? -2.209 12.330 59.730 1.00 29.53 9 LYS B N 1
ATOM 1249 C CA . LYS B 1 15 ? -1.972 13.757 59.966 1.00 30.26 9 LYS B CA 1
ATOM 1250 C C . LYS B 1 15 ? -1.176 14.345 58.805 1.00 34.64 9 LYS B C 1
ATOM 1251 O O . LYS B 1 15 ? -1.554 15.397 58.328 1.00 36.97 9 LYS B O 1
ATOM 1257 N N . LYS B 1 16 ? -0.102 13.654 58.350 1.00 33.19 10 LYS B N 1
ATOM 1258 C CA . LYS B 1 16 ? 0.761 14.092 57.231 1.00 34.15 10 LYS B CA 1
ATOM 1259 C C . LYS B 1 16 ? -0.019 14.088 55.899 1.00 37.20 10 LYS B C 1
ATOM 1260 O O . LYS B 1 16 ? 0.090 15.038 55.141 1.00 37.09 10 LYS B O 1
ATOM 1266 N N . ILE B 1 17 ? -0.798 13.030 55.627 1.00 31.10 11 ILE B N 1
ATOM 1267 C CA . ILE B 1 17 ? -1.634 12.947 54.427 1.00 29.68 11 ILE B CA 1
ATOM 1268 C C . ILE B 1 17 ? -2.557 14.167 54.328 1.00 33.96 11 ILE B C 1
ATOM 1269 O O . ILE B 1 17 ? -2.573 14.819 53.281 1.00 34.20 11 ILE B O 1
ATOM 1274 N N . LEU B 1 18 ? -3.271 14.506 55.399 1.00 30.10 12 LEU B N 1
ATOM 1275 C CA . LEU B 1 18 ? -4.183 15.644 55.397 1.00 30.20 12 LEU B CA 1
ATOM 1276 C C . LEU B 1 18 ? -3.417 16.937 55.226 1.00 39.10 12 LEU B C 1
ATOM 1277 O O . LEU B 1 18 ? -3.769 17.747 54.368 1.00 40.71 12 LEU B O 1
ATOM 1282 N N . GLU B 1 19 ? -2.358 17.126 56.036 1.00 35.56 13 GLU B N 1
ATOM 1283 C CA . GLU B 1 19 ? -1.548 18.361 56.016 1.00 35.53 13 GLU B CA 1
ATOM 1284 C C . GLU B 1 19 ? -0.899 18.615 54.653 1.00 35.71 13 GLU B C 1
ATOM 1285 O O . GLU B 1 19 ? -0.983 19.719 54.151 1.00 34.53 13 GLU B O 1
ATOM 1291 N N . ASP B 1 20 ? -0.346 17.573 54.022 1.00 35.02 14 ASP B N 1
ATOM 1292 C CA . ASP B 1 20 ? 0.252 17.651 52.684 1.00 36.33 14 ASP B CA 1
ATOM 1293 C C . ASP B 1 20 ? -0.782 18.105 51.661 1.00 41.90 14 ASP B C 1
ATOM 1294 O O . ASP B 1 20 ? -0.455 18.872 50.755 1.00 43.14 14 ASP B O 1
ATOM 1299 N N . ALA B 1 21 ? -2.041 17.678 51.848 1.00 38.09 15 ALA B N 1
ATOM 1300 C CA . ALA B 1 21 ? -3.162 18.028 50.985 1.00 37.82 15 ALA B CA 1
ATOM 1301 C C . ALA B 1 21 ? -3.827 19.350 51.402 1.00 41.75 15 ALA B C 1
ATOM 1302 O O . ALA B 1 21 ? -4.751 19.809 50.726 1.00 41.79 15 ALA B O 1
ATOM 1304 N N . GLY B 1 22 ? -3.352 19.947 52.489 1.00 38.71 16 GLY B N 1
ATOM 1305 C CA . GLY B 1 22 ? -3.875 21.220 52.984 1.00 38.56 16 GLY B CA 1
ATOM 1306 C C . GLY B 1 22 ? -5.271 21.153 53.557 1.00 43.84 16 GLY B C 1
ATOM 1307 O O . GLY B 1 22 ? -6.016 22.138 53.500 1.00 45.40 16 GLY B O 1
ATOM 1308 N N . ILE B 1 23 ? -5.635 19.991 54.132 1.00 39.85 17 ILE B N 1
ATOM 1309 C CA . ILE B 1 23 ? -6.939 19.785 54.774 1.00 37.46 17 ILE B CA 1
ATOM 1310 C C . ILE B 1 23 ? -6.730 20.046 56.279 1.00 41.58 17 ILE B C 1
ATOM 1311 O O . ILE B 1 23 ? -5.762 19.516 56.865 1.00 40.65 17 ILE B O 1
ATOM 1316 N N . ASN B 1 24 ? -7.652 20.810 56.890 1.00 36.25 18 ASN B N 1
ATOM 1317 C CA . ASN B 1 24 ? -7.640 21.102 58.320 1.00 37.81 18 ASN B CA 1
ATOM 1318 C C . ASN B 1 24 ? -7.883 19.829 59.103 1.00 41.12 18 ASN B C 1
ATOM 1319 O O . ASN B 1 24 ? -8.830 19.100 58.820 1.00 39.33 18 ASN B O 1
ATOM 1324 N N . VAL B 1 25 ? -7.005 19.548 60.061 1.00 37.26 19 VAL B N 1
ATOM 1325 C CA . VAL B 1 25 ? -7.105 18.336 60.864 1.00 35.24 19 VAL B CA 1
ATOM 1326 C C . VAL B 1 25 ? -8.247 18.406 61.882 1.00 38.60 19 VAL B C 1
ATOM 1327 O O . VAL B 1 25 ? -8.440 19.418 62.529 1.00 40.92 19 VAL B O 1
ATOM 1331 N N . THR B 1 26 ? -9.063 17.345 61.949 1.00 33.86 20 THR B N 1
ATOM 1332 C CA . THR B 1 26 ? -10.132 17.149 62.936 1.00 32.22 20 THR B CA 1
ATOM 1333 C C . THR B 1 26 ? -10.054 15.659 63.297 1.00 33.16 20 THR B C 1
ATOM 1334 O O . THR B 1 26 ? -9.481 14.879 6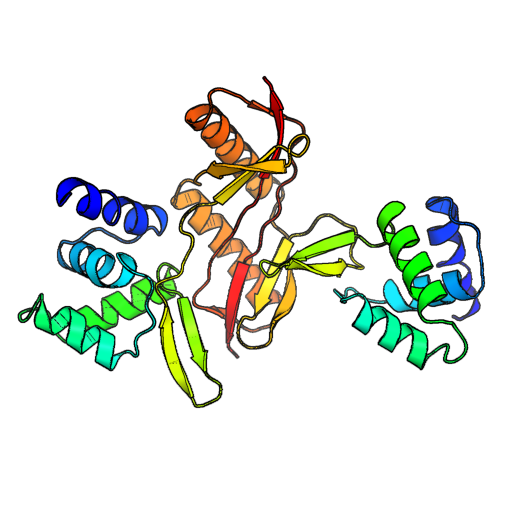2.535 1.00 29.20 20 THR B O 1
ATOM 1338 N N . VAL B 1 27 ? -10.593 15.266 64.447 1.00 30.24 21 VAL B N 1
ATOM 1339 C CA . VAL B 1 27 ? -10.598 13.858 64.856 1.00 30.35 21 VAL B CA 1
ATOM 1340 C C . VAL B 1 27 ? -11.368 13.017 63.838 1.00 35.32 21 VAL B C 1
ATOM 1341 O O . VAL B 1 27 ? -10.884 11.952 63.452 1.00 35.99 21 VAL B O 1
ATOM 1345 N N . GLN B 1 28 ? -12.542 13.502 63.370 1.00 30.55 22 GLN B N 1
ATOM 1346 C CA . GLN B 1 28 ? -13.321 12.757 62.366 1.00 30.19 22 GLN B CA 1
ATOM 1347 C C . GLN B 1 28 ? -12.501 12.561 61.092 1.00 32.92 22 GLN B C 1
ATOM 1348 O O . GLN B 1 28 ? -12.443 11.447 60.561 1.00 33.74 22 GLN B O 1
ATOM 1354 N N . ARG B 1 29 ? -11.803 13.604 60.638 1.00 26.91 23 ARG B N 1
ATOM 1355 C CA . ARG B 1 29 ? -11.006 13.446 59.421 1.00 25.69 23 ARG B CA 1
ATOM 1356 C C . ARG B 1 29 ? -9.845 12.507 59.631 1.00 29.19 23 ARG B C 1
ATOM 1357 O O . ARG B 1 29 ? -9.486 11.806 58.705 1.00 28.61 23 ARG B O 1
ATOM 1365 N N . LEU B 1 30 ? -9.257 12.463 60.847 1.00 27.07 24 LEU B N 1
ATOM 1366 C CA . LEU B 1 30 ? -8.139 11.540 61.098 1.00 27.61 24 LEU B CA 1
ATOM 1367 C C . LEU B 1 30 ? -8.629 10.123 61.110 1.00 30.26 24 LEU B C 1
ATOM 1368 O O . LEU B 1 30 ? -7.941 9.253 60.603 1.00 30.07 24 LEU B O 1
ATOM 1373 N N . GLN B 1 31 ? -9.807 9.889 61.662 1.00 27.59 25 GLN B N 1
ATOM 1374 C CA . GLN B 1 31 ? -10.390 8.547 61.713 1.00 27.81 25 GLN B CA 1
ATOM 1375 C C . GLN B 1 31 ? -10.763 8.071 60.310 1.00 32.74 25 GLN B C 1
ATOM 1376 O O . GLN B 1 31 ? -10.470 6.924 59.971 1.00 33.13 25 GLN B O 1
ATOM 1382 N N . MET B 1 32 ? -11.326 8.977 59.466 1.00 30.20 26 MET B N 1
ATOM 1383 C CA . MET B 1 32 ? -11.704 8.659 58.082 1.00 30.63 26 MET B CA 1
ATOM 1384 C C . MET B 1 32 ? -10.508 8.406 57.225 1.00 34.46 26 MET B C 1
ATOM 1385 O O . MET B 1 32 ? -10.515 7.455 56.441 1.00 35.99 26 MET B O 1
ATOM 1390 N N . ALA B 1 33 ? -9.448 9.213 57.383 1.00 27.55 27 ALA B N 1
ATOM 1391 C CA . ALA B 1 33 ? -8.222 9.011 56.641 1.00 27.74 27 ALA B CA 1
ATOM 1392 C C . ALA B 1 33 ? -7.655 7.663 57.011 1.00 32.94 27 ALA B C 1
ATOM 1393 O O . ALA B 1 33 ? -7.267 6.943 56.117 1.00 34.67 27 ALA B O 1
ATOM 1395 N N . ASN B 1 34 ? -7.641 7.300 58.302 1.00 29.31 28 ASN B N 1
ATOM 1396 C CA . ASN B 1 34 ? -7.137 5.995 58.721 1.00 28.23 28 ASN B CA 1
ATOM 1397 C C . ASN B 1 34 ? -7.996 4.861 58.180 1.00 33.43 28 ASN B C 1
ATOM 1398 O O . ASN B 1 34 ? -7.438 3.912 57.649 1.00 33.81 28 ASN B O 1
ATOM 1403 N N . LEU B 1 35 ? -9.339 4.934 58.326 1.00 29.92 29 LEU B N 1
ATOM 1404 C CA . LEU B 1 35 ? -10.221 3.860 57.865 1.00 30.36 29 LEU B CA 1
ATOM 1405 C C . LEU B 1 35 ? -10.194 3.647 56.364 1.00 35.59 29 LEU B C 1
ATOM 1406 O O . LEU B 1 35 ? -10.148 2.497 55.935 1.00 34.56 29 LEU B O 1
ATOM 1411 N N . LEU B 1 36 ? -10.162 4.736 55.574 1.00 31.56 30 LEU B N 1
ATOM 1412 C CA . LEU B 1 36 ? -10.127 4.649 54.111 1.00 31.70 30 LEU B CA 1
ATOM 1413 C C . LEU B 1 36 ? -8.757 4.367 53.547 1.00 35.61 30 LEU B C 1
ATOM 1414 O O . LEU B 1 36 ? -8.664 3.604 52.600 1.00 35.26 30 LEU B O 1
ATOM 1419 N N . LEU B 1 37 ? -7.712 5.014 54.067 1.00 31.71 31 LEU B N 1
ATOM 1420 C CA . LEU B 1 37 ? -6.371 4.914 53.510 1.00 34.82 31 LEU B CA 1
ATOM 1421 C C . LEU B 1 37 ? -5.419 3.941 54.171 1.00 43.12 31 LEU B C 1
ATOM 1422 O O . LEU B 1 37 ? -4.302 3.820 53.685 1.00 45.16 31 LEU B O 1
ATOM 1427 N N . SER B 1 38 ? -5.785 3.290 55.264 1.00 43.13 32 SER B N 1
ATOM 1428 C CA . SER B 1 38 ? -4.844 2.340 55.860 1.00 44.41 32 SER B CA 1
ATOM 1429 C C . SER B 1 38 ? -4.633 1.118 54.944 1.00 51.69 32 SER B C 1
ATOM 1430 O O . SER B 1 38 ? -3.504 0.641 54.878 1.00 53.12 32 SER B O 1
ATOM 1433 N N . LYS B 1 39 ? -5.671 0.662 54.183 1.00 49.08 33 LYS B N 1
ATOM 1434 C CA . LYS B 1 39 ? -5.506 -0.478 53.280 1.00 48.90 33 LYS B CA 1
ATOM 1435 C C . LYS B 1 39 ? -5.958 -0.176 51.842 1.00 50.95 33 LYS B C 1
ATOM 1436 O O . LYS B 1 39 ? -6.850 0.648 51.659 1.00 48.26 33 LYS B O 1
ATOM 1442 N N . PRO B 1 40 ? -5.379 -0.850 50.817 1.00 48.02 34 PRO B N 1
ATOM 1443 C CA . PRO B 1 40 ? -5.845 -0.625 49.439 1.00 47.13 34 PRO B CA 1
ATOM 1444 C C . PRO B 1 40 ? -7.241 -1.203 49.268 1.00 45.40 34 PRO B C 1
ATOM 1445 O O . PRO B 1 40 ? -7.469 -2.366 49.587 1.00 45.46 34 PRO B O 1
ATOM 1449 N N . GLN B 1 41 ? -8.193 -0.361 48.858 1.00 36.87 35 GLN B N 1
ATOM 1450 C CA . GLN B 1 41 ? -9.589 -0.757 48.670 1.00 34.68 35 GLN B CA 1
ATOM 1451 C C . GLN B 1 41 ? -10.280 0.203 47.730 1.00 33.44 35 GLN B C 1
ATOM 1452 O O . GLN B 1 41 ? -9.795 1.324 47.526 1.00 30.72 35 GLN B O 1
ATOM 1458 N N . HIS B 1 42 ? -11.374 -0.234 47.148 1.00 31.44 36 HIS B N 1
ATOM 1459 C CA . HIS B 1 42 ? -12.215 0.641 46.355 1.00 33.17 36 HIS B CA 1
ATOM 1460 C C . HIS B 1 42 ? -13.631 0.457 46.822 1.00 36.58 36 HIS B C 1
ATOM 1461 O O . HIS B 1 42 ? -14.094 -0.678 46.915 1.00 38.11 36 HIS B O 1
ATOM 1468 N N . LEU B 1 43 ? -14.265 1.540 47.271 1.00 28.74 37 LEU B N 1
ATOM 1469 C CA . LEU B 1 43 ? -15.604 1.456 47.869 1.00 27.29 37 LEU B CA 1
ATOM 1470 C C . LEU B 1 43 ? -16.552 2.427 47.232 1.00 29.23 37 LEU B C 1
ATOM 1471 O O . LEU B 1 43 ? -16.141 3.517 46.872 1.00 28.19 37 LEU B O 1
ATOM 1476 N N . THR B 1 44 ? -17.844 2.081 47.168 1.00 24.24 38 THR B N 1
ATOM 1477 C CA . THR B 1 44 ? -18.845 3.032 46.669 1.00 23.63 38 THR B CA 1
ATOM 1478 C C . THR B 1 44 ? -19.102 3.994 47.827 1.00 25.55 38 THR B C 1
ATOM 1479 O O . THR B 1 44 ? -18.686 3.707 48.954 1.00 21.74 38 THR B O 1
ATOM 1483 N N . ALA B 1 45 ? -19.819 5.102 47.560 1.00 24.41 39 ALA B N 1
ATOM 1484 C CA . ALA B 1 45 ? -20.216 6.095 48.561 1.00 26.24 39 ALA B CA 1
ATOM 1485 C C . ALA B 1 45 ? -20.966 5.428 49.716 1.00 31.79 39 ALA B C 1
ATOM 1486 O O . ALA B 1 45 ? -20.679 5.709 50.874 1.00 31.01 39 ALA B O 1
ATOM 1488 N N . ASP B 1 46 ? -21.914 4.516 49.406 1.00 31.21 40 ASP B N 1
ATOM 1489 C CA . ASP B 1 46 ? -22.662 3.818 50.464 1.00 31.70 40 ASP B CA 1
ATOM 1490 C C . ASP B 1 46 ? -21.785 2.901 51.301 1.00 32.72 40 ASP B C 1
ATOM 1491 O O . ASP B 1 46 ? -21.976 2.847 52.519 1.00 32.28 40 ASP B O 1
ATOM 1496 N N . GLN B 1 47 ? -20.783 2.223 50.680 1.00 28.52 41 GLN B N 1
ATOM 1497 C CA . GLN B 1 47 ? -19.842 1.375 51.428 1.00 28.64 41 GLN B CA 1
ATOM 1498 C C . GLN B 1 47 ? -18.926 2.230 52.314 1.00 33.36 41 GLN B C 1
ATOM 1499 O O . GLN B 1 47 ? -18.525 1.767 53.377 1.00 33.83 41 GLN B O 1
ATOM 1505 N N . VAL B 1 48 ? -18.608 3.465 51.890 1.00 28.64 42 VAL B N 1
ATOM 1506 C CA . VAL B 1 48 ? -17.792 4.376 52.715 1.00 26.66 42 VAL B CA 1
ATOM 1507 C C . VAL B 1 48 ? -18.628 4.727 53.944 1.00 28.88 42 VAL B C 1
ATOM 1508 O O . VAL B 1 48 ? -18.110 4.643 55.047 1.00 28.03 42 VAL B O 1
ATOM 1512 N N . PHE B 1 49 ? -19.912 5.123 53.745 1.00 27.89 43 PHE B N 1
ATOM 1513 C CA . PHE B 1 49 ? -20.792 5.462 54.854 1.00 29.37 43 PHE B CA 1
ATOM 1514 C C . PHE B 1 49 ? -20.934 4.276 55.809 1.00 32.10 43 PHE B C 1
ATOM 1515 O O . PHE B 1 49 ? -20.864 4.465 57.013 1.00 27.69 43 PHE B O 1
ATOM 1523 N N . GLN B 1 50 ? -21.142 3.068 55.273 1.00 32.50 44 GLN B N 1
ATOM 1524 C CA . GLN B 1 50 ? -21.271 1.856 56.090 1.00 33.96 44 GLN B CA 1
ATOM 1525 C C . GLN B 1 50 ? -20.008 1.648 56.964 1.00 39.41 44 GLN B C 1
ATOM 1526 O O . GLN B 1 50 ? -20.140 1.444 58.174 1.00 39.26 44 GLN B O 1
ATOM 1532 N N . LEU B 1 51 ? -18.811 1.763 56.359 1.00 35.37 45 LEU B N 1
ATOM 1533 C CA . LEU B 1 51 ? -17.522 1.615 57.031 1.00 33.90 45 LEU B CA 1
ATOM 1534 C C . LEU B 1 51 ? -17.330 2.662 58.114 1.00 36.38 45 LEU B C 1
ATOM 1535 O O . LEU B 1 51 ? -17.000 2.293 59.241 1.00 37.34 45 LEU B O 1
ATOM 1540 N N . ILE B 1 52 ? -17.521 3.956 57.782 1.00 30.41 46 ILE B N 1
ATOM 1541 C CA . ILE B 1 52 ? -17.336 5.037 58.746 1.00 30.21 46 ILE B CA 1
ATOM 1542 C C . ILE B 1 52 ? -18.372 4.942 59.860 1.00 35.52 46 ILE B C 1
ATOM 1543 O O . ILE B 1 52 ? -17.987 5.016 61.023 1.00 35.86 46 ILE B O 1
ATOM 1548 N N . ASN B 1 53 ? -19.650 4.725 59.516 1.00 34.56 47 ASN B N 1
ATOM 1549 C CA . ASN B 1 53 ? -20.757 4.600 60.488 1.00 35.69 47 ASN B CA 1
ATOM 1550 C C . ASN B 1 53 ? -20.537 3.481 61.510 1.00 41.11 47 ASN B C 1
ATOM 1551 O O . ASN B 1 53 ? -20.830 3.671 62.685 1.00 41.90 47 ASN B O 1
ATOM 1556 N N . GLU B 1 54 ? -20.021 2.342 61.070 1.00 38.19 48 GLU B N 1
ATOM 1557 C CA . GLU B 1 54 ? -19.689 1.221 61.946 1.00 38.50 48 GLU B CA 1
ATOM 1558 C C . GLU B 1 54 ? -18.693 1.673 63.052 1.00 40.16 48 GLU B C 1
ATOM 1559 O O . GLU B 1 54 ? -18.907 1.302 64.198 1.00 38.11 48 GLU B O 1
ATOM 1565 N N . HIS B 1 55 ? -17.629 2.479 62.719 1.00 33.54 49 HIS B N 1
ATOM 1566 C CA . HIS B 1 55 ? -16.615 2.946 63.687 1.00 32.59 49 HIS B CA 1
ATOM 1567 C C . HIS B 1 55 ? -16.946 4.269 64.370 1.00 36.84 49 HIS B C 1
ATOM 1568 O O . HIS B 1 55 ? -16.469 4.517 65.481 1.00 37.31 49 HIS B O 1
ATOM 1575 N N . MET B 1 56 ? -17.745 5.104 63.729 1.00 33.80 50 MET B N 1
ATOM 1576 C CA . MET B 1 56 ? -18.125 6.401 64.266 1.00 36.01 50 MET B CA 1
ATOM 1577 C C . MET B 1 56 ? -19.643 6.540 64.153 1.00 38.79 50 MET B C 1
ATOM 1578 O O . MET B 1 56 ? -20.096 7.350 63.342 1.00 35.41 50 MET B O 1
ATOM 1583 N N . PRO B 1 57 ? -20.454 5.832 64.982 1.00 37.06 51 PRO B N 1
ATOM 1584 C CA . PRO B 1 57 ? -21.923 5.916 64.828 1.00 37.42 51 PRO B CA 1
ATOM 1585 C C . PRO B 1 57 ? -22.553 7.280 65.133 1.00 44.05 51 PRO B C 1
ATOM 1586 O O . PRO B 1 57 ? -23.685 7.513 64.715 1.00 43.76 51 PRO B O 1
ATOM 1590 N N . ASN B 1 58 ? -21.820 8.206 65.779 1.00 41.53 52 ASN B N 1
ATOM 1591 C CA . ASN B 1 58 ? -22.347 9.540 66.046 1.00 42.99 52 ASN B CA 1
ATOM 1592 C C . ASN B 1 58 ? -22.035 10.552 64.934 1.00 50.26 52 ASN B C 1
ATOM 1593 O O . ASN B 1 58 ? -22.529 11.681 64.991 1.00 52.38 52 ASN B O 1
ATOM 1598 N N . ALA B 1 59 ? -21.268 10.148 63.907 1.00 46.03 53 ALA B N 1
ATOM 1599 C CA . ALA B 1 59 ? -20.981 11.030 62.774 1.00 45.16 53 ALA B CA 1
ATOM 1600 C C . ALA B 1 59 ? -22.191 10.982 61.812 1.00 48.34 53 ALA B C 1
ATOM 1601 O O . ALA B 1 59 ? -22.706 9.909 61.492 1.00 47.14 53 ALA B O 1
ATOM 1603 N N . SER B 1 60 ? -22.699 12.143 61.431 1.00 44.67 54 SER B N 1
ATOM 1604 C CA . SER B 1 60 ? -23.847 12.240 60.521 1.00 44.46 54 SER B CA 1
ATOM 1605 C C . SER B 1 60 ? -23.453 11.856 59.086 1.00 47.20 54 SER B C 1
ATOM 1606 O O . SER B 1 60 ? -22.281 11.966 58.715 1.00 45.42 54 SER B O 1
ATOM 1609 N N . ARG B 1 61 ? -24.438 11.421 58.287 1.00 44.88 55 ARG B N 1
ATOM 1610 C CA . ARG B 1 61 ? -24.252 11.054 56.878 1.00 44.58 55 ARG B CA 1
ATOM 1611 C C . ARG B 1 61 ? -23.694 12.264 56.148 1.00 45.52 55 ARG B C 1
ATOM 1612 O O . ARG B 1 61 ? -22.742 12.138 55.392 1.00 46.25 55 ARG B O 1
ATOM 1620 N N . ALA B 1 62 ? -24.217 13.446 56.462 1.00 40.84 56 ALA B N 1
ATOM 1621 C CA . ALA B 1 62 ? -23.791 14.697 55.852 1.00 39.67 56 ALA B CA 1
ATOM 1622 C C . ALA B 1 62 ? -22.326 15.013 56.140 1.00 41.17 56 ALA B C 1
ATOM 1623 O O . ALA B 1 62 ? -21.615 15.374 55.210 1.00 40.37 56 ALA B O 1
ATOM 1625 N N . THR B 1 63 ? -21.859 14.844 57.393 1.00 34.71 57 THR B N 1
ATOM 1626 C CA . THR B 1 63 ? -20.456 15.128 57.736 1.00 34.12 57 THR B CA 1
ATOM 1627 C C . THR B 1 63 ? -19.510 14.144 57.054 1.00 31.42 57 THR B C 1
ATOM 1628 O O . THR B 1 63 ? -18.486 14.572 56.541 1.00 30.85 57 THR B O 1
ATOM 1632 N N . ILE B 1 64 ? -19.899 12.848 56.987 1.00 26.12 58 ILE B N 1
ATOM 1633 C CA . ILE B 1 64 ? -19.115 11.801 56.320 1.00 25.71 58 ILE B CA 1
ATOM 1634 C C . ILE B 1 64 ? -19.017 12.111 54.828 1.00 28.96 58 ILE B C 1
ATOM 1635 O O . ILE B 1 64 ? -17.919 12.102 54.280 1.00 25.96 58 ILE B O 1
ATOM 1640 N N . PHE B 1 65 ? -20.152 12.426 54.176 1.00 27.14 59 PHE B N 1
ATOM 1641 C CA . PHE B 1 65 ? -20.126 12.715 52.747 1.00 26.85 59 PHE B CA 1
ATOM 1642 C C . PHE B 1 65 ? -19.388 14.005 52.413 1.00 28.07 59 PHE B C 1
ATOM 1643 O O . PHE B 1 65 ? -18.670 14.007 51.419 1.00 28.13 59 PHE B O 1
ATOM 1651 N N . ASN B 1 66 ? -19.470 15.034 53.253 1.00 25.01 60 ASN B N 1
ATOM 1652 C CA . ASN B 1 66 ? -18.698 16.256 53.051 1.00 24.92 60 ASN B CA 1
ATOM 1653 C C . ASN B 1 66 ? -17.204 15.993 53.168 1.00 26.99 60 ASN B C 1
ATOM 1654 O O . ASN B 1 66 ? -16.447 16.551 52.393 1.00 27.28 60 ASN B O 1
ATOM 1659 N N . ASN B 1 67 ? -16.779 15.151 54.126 1.00 26.12 61 ASN B N 1
ATOM 1660 C CA . ASN B 1 67 ? -15.368 14.805 54.218 1.00 25.07 61 ASN B CA 1
ATOM 1661 C C . ASN B 1 67 ? -14.940 13.974 53.020 1.00 24.73 61 ASN B C 1
ATOM 1662 O O . ASN B 1 67 ? -13.900 14.260 52.448 1.00 23.38 61 ASN B O 1
ATOM 1667 N N . LEU B 1 68 ? -15.760 12.993 52.595 1.00 23.47 62 LEU B N 1
ATOM 1668 C CA . LEU B 1 68 ? -15.458 12.169 51.417 1.00 23.62 62 LEU B CA 1
ATOM 1669 C C . LEU B 1 68 ? -15.318 13.049 50.175 1.00 26.61 62 LEU B C 1
ATOM 1670 O O . LEU B 1 68 ? -14.319 12.938 49.488 1.00 24.39 62 LEU B O 1
ATOM 1675 N N . LYS B 1 69 ? -16.230 14.011 49.966 1.00 25.40 63 LYS B N 1
ATOM 1676 C CA . LYS B 1 69 ? -16.131 14.942 48.833 1.00 26.13 63 LYS B CA 1
ATOM 1677 C C . LYS B 1 69 ? -14.843 15.790 48.916 1.00 27.03 63 LYS B C 1
ATOM 1678 O O . LYS B 1 69 ? -14.195 16.014 47.892 1.00 24.88 63 LYS B O 1
ATOM 1684 N N . LEU B 1 70 ? -14.474 16.243 50.126 1.00 24.84 64 LEU B N 1
ATOM 1685 C CA . LEU B 1 70 ? -13.262 17.039 50.345 1.00 24.98 64 LEU B CA 1
ATOM 1686 C C . LEU B 1 70 ? -12.042 16.222 50.038 1.00 26.22 64 LEU B C 1
ATOM 1687 O O . LEU B 1 70 ? -11.130 16.717 49.363 1.00 23.26 64 LEU B O 1
ATOM 1692 N N . PH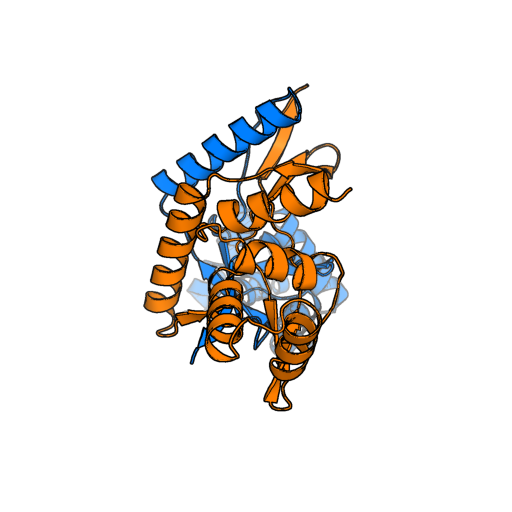E B 1 71 ? -12.026 14.962 50.499 1.00 21.78 65 PHE B N 1
ATOM 1693 C CA . PHE B 1 71 ? -10.897 14.054 50.241 1.00 22.33 65 PHE B CA 1
ATOM 1694 C C . PHE B 1 71 ? -10.688 13.838 48.723 1.00 24.53 65 PHE B C 1
ATOM 1695 O O . PHE B 1 71 ? -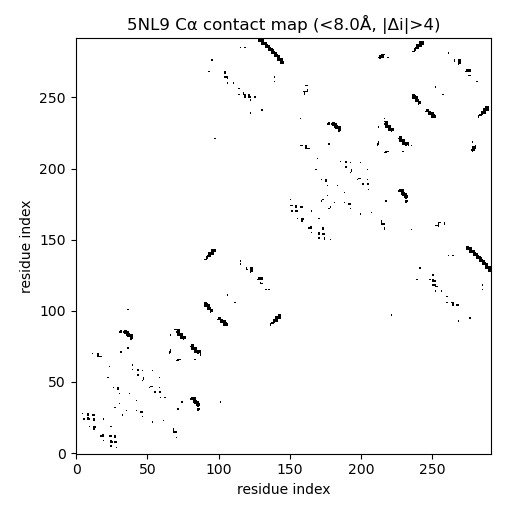9.553 13.783 48.267 1.00 25.51 65 PHE B O 1
ATOM 1703 N N . ALA B 1 72 ? -11.785 13.664 47.965 1.00 20.83 66 ALA B N 1
ATOM 1704 C CA . ALA B 1 72 ? -11.718 13.476 46.518 1.00 20.03 66 ALA B CA 1
ATOM 1705 C C . ALA B 1 72 ? -11.268 14.809 45.870 1.00 24.11 66 ALA B C 1
ATOM 1706 O O . ALA B 1 72 ? -10.409 14.829 44.981 1.00 23.39 66 ALA B O 1
ATOM 1708 N N . GLU B 1 73 ? -11.805 15.935 46.348 1.00 23.05 67 GLU B N 1
ATOM 1709 C CA . GLU B 1 73 ? -11.427 17.253 45.809 1.00 25.50 67 GLU B CA 1
ATOM 1710 C C . GLU B 1 73 ? -9.908 17.492 45.934 1.00 31.02 67 GLU B C 1
ATOM 1711 O O . GLU B 1 73 ? -9.287 18.052 45.022 1.00 30.99 67 GLU B O 1
ATOM 1717 N N . LYS B 1 74 ? -9.309 17.058 47.053 1.00 26.41 68 LYS B N 1
ATOM 1718 C CA . LYS B 1 74 ? -7.883 17.263 47.324 1.00 25.64 68 LYS B CA 1
ATOM 1719 C C . LYS B 1 74 ? -7.002 16.118 46.860 1.00 29.72 68 LYS B C 1
ATOM 1720 O O . LYS B 1 74 ? -5.797 16.142 47.140 1.00 28.05 68 LYS B O 1
ATOM 1726 N N . GLY B 1 75 ? -7.586 15.130 46.156 1.00 21.91 69 GLY B N 1
ATOM 1727 C CA . GLY B 1 75 ? -6.823 14.007 45.607 1.00 21.57 69 GLY B CA 1
ATOM 1728 C C . GLY B 1 75 ? -6.265 13.001 46.590 1.00 28.97 69 GLY B C 1
ATOM 1729 O O . GLY B 1 75 ? -5.402 12.226 46.195 1.00 32.10 69 GLY B O 1
ATOM 1730 N N . ILE B 1 76 ? -6.755 12.946 47.839 1.00 24.19 70 ILE B N 1
ATOM 1731 C CA . ILE B 1 76 ? -6.204 11.952 48.769 1.00 26.00 70 ILE B CA 1
ATOM 1732 C C . ILE B 1 76 ? -6.879 10.577 48.577 1.00 28.25 70 ILE B C 1
ATOM 1733 O O . ILE B 1 76 ? -6.298 9.564 48.967 1.00 26.61 70 ILE B O 1
ATOM 1738 N N . VAL B 1 77 ? -8.071 10.556 47.957 1.00 24.81 71 VAL B N 1
ATOM 1739 C CA . VAL B 1 77 ? -8.736 9.331 47.474 1.00 24.66 71 VAL B CA 1
ATOM 1740 C C . VAL B 1 77 ? -8.963 9.615 45.976 1.00 24.92 71 VAL B C 1
ATOM 1741 O O . VAL B 1 77 ? -9.153 10.765 45.576 1.00 25.60 71 VAL B O 1
ATOM 1745 N N . ASN B 1 78 ? -8.764 8.613 45.162 1.00 18.84 72 ASN B N 1
ATOM 1746 C CA . ASN B 1 78 ? -8.913 8.713 43.718 1.00 19.26 72 ASN B CA 1
ATOM 1747 C C . ASN B 1 78 ? -10.270 8.124 43.318 1.00 27.77 72 ASN B C 1
ATOM 1748 O O . ASN B 1 78 ? -10.591 7.018 43.747 1.00 30.96 72 ASN B O 1
ATOM 1753 N N . LEU B 1 79 ? -11.056 8.828 42.488 1.00 22.61 73 LEU B N 1
ATOM 1754 C CA . LEU B 1 79 ? -12.332 8.272 42.031 1.00 23.48 73 LEU B CA 1
ATOM 1755 C C . LEU B 1 79 ? -12.112 7.370 40.853 1.00 26.20 73 LEU B C 1
ATOM 1756 O O . LEU B 1 79 ? -11.355 7.712 39.954 1.00 26.34 73 LEU B O 1
ATOM 1761 N N . LEU B 1 80 ? -12.799 6.231 40.840 1.00 23.39 74 LEU B N 1
ATOM 1762 C CA . LEU B 1 80 ? -12.797 5.327 39.702 1.00 23.17 74 LEU B CA 1
ATOM 1763 C C . LEU B 1 80 ? -14.179 5.510 39.134 1.00 28.28 74 LEU B C 1
ATOM 1764 O O . LEU B 1 80 ? -15.150 5.122 39.783 1.00 29.13 74 LEU B O 1
ATOM 1769 N N . GLU B 1 81 ? -14.300 6.183 37.976 1.00 26.06 75 GLU B N 1
ATOM 1770 C CA . GLU B 1 81 ? -15.620 6.423 37.401 1.00 26.21 75 GLU B CA 1
ATOM 1771 C C . GLU B 1 81 ? -15.854 5.366 36.336 1.00 30.19 75 GLU B C 1
ATOM 1772 O O . GLU B 1 81 ? -15.325 5.448 35.231 1.00 29.13 75 GLU B O 1
ATOM 1778 N N . LEU B 1 82 ? -16.556 4.314 36.724 1.00 27.22 76 LEU B N 1
ATOM 1779 C CA . LEU B 1 82 ? -16.785 3.189 35.838 1.00 27.34 76 LEU B CA 1
ATOM 1780 C C . LEU B 1 82 ? -17.763 3.575 34.744 1.00 30.00 76 LEU B C 1
ATOM 1781 O O . LEU B 1 82 ? -18.634 4.410 34.968 1.00 27.14 76 LEU B O 1
ATOM 1786 N N . LYS B 1 83 ? -17.582 2.992 33.556 1.00 26.15 77 LYS B N 1
ATOM 1787 C CA . LYS B 1 83 ? -18.418 3.230 32.397 1.00 26.49 77 LYS B CA 1
ATOM 1788 C C . LYS B 1 83 ? -19.854 2.872 32.686 1.00 27.71 77 LYS B C 1
ATOM 1789 O O . LYS B 1 83 ? -20.738 3.491 32.111 1.00 30.16 77 LYS B O 1
ATOM 1795 N N . SER B 1 84 ? -20.096 1.950 33.639 1.00 22.68 78 SER B N 1
ATOM 1796 C CA . SER B 1 84 ? -21.443 1.533 34.055 1.00 24.32 78 SER B CA 1
ATOM 1797 C C . SER B 1 84 ? -22.150 2.609 34.911 1.00 31.81 78 SER B C 1
ATOM 1798 O O . SER B 1 84 ? -23.320 2.452 35.262 1.00 31.77 78 SER B O 1
ATOM 1801 N N . GLY B 1 85 ? -21.427 3.669 35.273 1.00 27.42 79 GLY B N 1
ATOM 1802 C CA . GLY B 1 85 ? -21.959 4.750 36.103 1.00 26.58 79 GLY B CA 1
ATOM 1803 C C . GLY B 1 85 ? -21.639 4.634 37.584 1.00 31.09 79 GLY B C 1
ATOM 1804 O O . GLY B 1 85 ? -21.883 5.565 38.351 1.00 29.92 79 GLY B O 1
ATOM 1805 N N . ILE B 1 86 ? -21.084 3.490 38.013 1.00 27.90 80 ILE B N 1
ATOM 1806 C CA . ILE B 1 86 ? -20.690 3.305 39.412 1.00 28.48 80 ILE B CA 1
ATOM 1807 C C . ILE B 1 86 ? -19.415 4.123 39.700 1.00 28.45 80 ILE B C 1
ATOM 1808 O O . ILE B 1 86 ? -18.525 4.172 38.863 1.00 27.32 80 ILE B O 1
ATOM 1813 N N . THR B 1 87 ? -19.359 4.808 40.830 1.00 24.81 81 THR B N 1
ATOM 1814 C CA . THR B 1 87 ? -18.161 5.568 41.206 1.00 25.40 81 THR B CA 1
ATOM 1815 C C . THR B 1 87 ? -17.584 4.875 42.424 1.00 27.63 81 THR B C 1
ATOM 1816 O O . THR B 1 87 ? -18.295 4.622 43.395 1.00 28.10 81 THR B O 1
ATOM 1820 N N . LEU B 1 88 ? -16.309 4.555 42.375 1.00 20.41 82 LEU B N 1
ATOM 1821 C CA . LEU B 1 88 ? -15.624 3.951 43.504 1.00 20.53 82 LEU B CA 1
ATOM 1822 C C . LEU B 1 88 ? -14.589 4.933 44.024 1.00 27.01 82 LEU B C 1
ATOM 1823 O O . LEU B 1 88 ? -14.033 5.708 43.264 1.00 27.61 82 LEU B O 1
ATOM 1828 N N . TYR B 1 89 ? -14.331 4.880 45.327 1.00 25.95 83 TYR B N 1
ATOM 1829 C CA . TYR B 1 89 ? -13.366 5.708 46.014 1.00 24.93 83 TYR B CA 1
ATOM 1830 C C . TYR B 1 89 ? -12.212 4.806 46.326 1.00 29.95 83 TYR B C 1
ATOM 1831 O O . TYR B 1 89 ? -12.363 3.856 47.104 1.00 28.45 83 TYR B O 1
ATOM 1840 N N . ASP B 1 90 ? -11.087 5.046 45.631 1.00 27.71 84 ASP B N 1
ATOM 1841 C CA . ASP B 1 90 ? -9.882 4.218 45.630 1.00 27.19 84 ASP B CA 1
ATOM 1842 C C . ASP B 1 90 ? -8.834 4.829 46.531 1.00 29.72 84 ASP B C 1
ATOM 1843 O O . ASP B 1 90 ? -8.483 5.993 46.392 1.00 27.72 84 ASP B O 1
ATOM 1848 N N . SER B 1 91 ? -8.339 4.032 47.455 1.00 26.78 85 SER B N 1
ATOM 1849 C CA . SER B 1 91 ? -7.338 4.480 48.406 1.00 27.87 85 SER B CA 1
ATOM 1850 C C . SER B 1 91 ? -5.898 4.239 47.902 1.00 34.34 85 SER B C 1
ATOM 1851 O O . SER B 1 91 ? -4.956 4.598 48.586 1.00 33.52 85 SER B O 1
ATOM 1854 N N . ASN B 1 92 ? -5.734 3.574 46.740 1.00 35.34 86 ASN B N 1
ATOM 1855 C CA . ASN B 1 92 ? -4.445 3.266 46.101 1.00 36.28 86 ASN B CA 1
ATOM 1856 C C . ASN B 1 92 ? -3.855 4.541 45.468 1.00 38.93 86 ASN B C 1
ATOM 1857 O O . ASN B 1 92 ? -3.826 4.672 44.234 1.00 37.69 86 ASN B O 1
ATOM 1862 N N . VAL B 1 93 ? -3.480 5.496 46.329 1.00 32.80 87 VAL B N 1
ATOM 1863 C CA . VAL B 1 93 ? -2.925 6.816 45.969 1.00 32.72 87 VAL B CA 1
ATOM 1864 C C . VAL B 1 93 ? -1.517 6.949 46.565 1.00 38.32 87 VAL B C 1
ATOM 1865 O O . VAL B 1 93 ? -1.293 6.510 47.688 1.00 38.03 87 VAL B O 1
ATOM 1869 N N . ILE B 1 94 ? -0.582 7.558 45.808 1.00 35.64 88 ILE B N 1
ATOM 1870 C CA . ILE B 1 94 ? 0.814 7.821 46.215 1.00 35.53 88 ILE B CA 1
ATOM 1871 C C . ILE B 1 94 ? 0.773 9.260 46.687 1.00 39.54 88 ILE B C 1
ATOM 1872 O O . ILE B 1 94 ? 0.490 10.172 45.890 1.00 36.84 88 ILE B O 1
ATOM 1877 N N . HIS B 1 95 ? 0.997 9.466 47.981 1.00 36.73 89 HIS B N 1
ATOM 1878 C CA . HIS B 1 95 ? 0.865 10.811 48.552 1.00 38.28 89 HIS B CA 1
ATOM 1879 C C . HIS B 1 95 ? 2.174 11.617 48.649 1.00 41.02 89 HIS B C 1
ATOM 1880 O O . HIS B 1 95 ? 2.184 12.602 49.380 1.00 44.35 89 HIS B O 1
ATOM 1887 N N . HIS B 1 96 ? 3.250 11.244 47.892 1.00 31.95 90 HIS B N 1
ATOM 1888 C CA . HIS B 1 96 ? 4.589 11.879 47.880 1.00 28.53 90 HIS B CA 1
ATOM 1889 C C . HIS B 1 96 ? 5.136 11.933 46.433 1.00 29.16 90 HIS B C 1
ATOM 1890 O O . HIS B 1 96 ? 4.510 11.397 45.519 1.00 27.71 90 HIS B O 1
ATOM 1897 N N . HIS B 1 97 ? 6.288 12.584 46.230 1.00 24.48 91 HIS B N 1
ATOM 1898 C CA . HIS B 1 97 ? 6.923 12.699 44.904 1.00 23.03 91 HIS B CA 1
ATOM 1899 C C . HIS B 1 97 ? 8.200 11.885 44.890 1.00 28.09 91 HIS B C 1
ATOM 1900 O O . HIS B 1 97 ? 8.503 11.205 45.875 1.00 27.46 91 HIS B O 1
ATOM 1907 N N . HIS B 1 98 ? 8.928 11.927 43.774 1.00 23.99 92 HIS B N 1
ATOM 1908 C CA . HIS B 1 98 ? 10.129 11.105 43.609 1.00 26.26 92 HIS B CA 1
ATOM 1909 C C . HIS B 1 98 ? 11.291 11.791 42.957 1.00 32.18 92 HIS B C 1
ATOM 1910 O O . HIS B 1 98 ? 11.121 12.547 42.001 1.00 31.65 92 HIS B O 1
ATOM 1917 N N . ALA B 1 99 ? 12.496 11.506 43.461 1.00 29.33 93 ALA B N 1
ATOM 1918 C CA . ALA B 1 99 ? 13.744 11.911 42.850 1.00 28.51 93 ALA B CA 1
ATOM 1919 C C . ALA B 1 99 ? 14.355 10.625 42.327 1.00 33.10 93 ALA B C 1
ATOM 1920 O O . ALA B 1 99 ? 14.300 9.591 42.994 1.00 33.73 93 ALA B O 1
ATOM 1922 N N . ILE B 1 100 ? 14.868 10.673 41.123 1.00 29.56 94 ILE B N 1
ATOM 1923 C CA . ILE B 1 100 ? 15.470 9.497 40.506 1.00 31.17 94 ILE B CA 1
ATOM 1924 C C . ILE B 1 100 ? 16.949 9.807 40.240 1.00 32.29 94 ILE B C 1
ATOM 1925 O O . ILE B 1 100 ? 17.264 10.829 39.630 1.00 28.82 94 ILE B O 1
ATOM 1930 N N . ASP B 1 101 ? 17.843 8.918 40.683 1.00 34.69 95 ASP B N 1
ATOM 1931 C CA . ASP B 1 101 ? 19.274 9.081 40.406 1.00 37.32 95 ASP B CA 1
ATOM 1932 C C . ASP B 1 101 ? 19.466 8.526 38.996 1.00 45.32 95 ASP B C 1
ATOM 1933 O O . ASP B 1 101 ? 19.422 7.315 38.824 1.00 44.17 95 ASP B O 1
ATOM 1938 N N . GLU B 1 102 ? 19.545 9.422 37.995 1.00 47.70 96 GLU B N 1
ATOM 1939 C CA . GLU B 1 102 ? 19.628 9.099 36.562 1.00 50.68 96 GLU B CA 1
ATOM 1940 C C . GLU B 1 102 ? 20.769 8.141 36.206 1.00 59.47 96 GLU B C 1
ATOM 1941 O O . GLU B 1 102 ? 20.658 7.404 35.225 1.00 60.40 96 GLU B O 1
ATOM 1947 N N . LYS B 1 103 ? 21.830 8.118 37.027 1.00 57.88 97 LYS B N 1
ATOM 1948 C CA . LYS B 1 103 ? 22.945 7.208 36.847 1.00 58.45 97 LYS B CA 1
ATOM 1949 C C . LYS B 1 103 ? 22.529 5.763 37.187 1.00 61.35 97 LYS B C 1
ATOM 1950 O O . LYS B 1 103 ? 22.533 4.915 36.290 1.00 61.45 97 LYS B O 1
ATOM 1956 N N . THR B 1 104 ? 22.103 5.504 38.444 1.00 55.87 98 THR B N 1
ATOM 1957 C CA . THR B 1 104 ? 21.765 4.159 38.922 1.00 55.08 98 THR B CA 1
ATOM 1958 C C . THR B 1 104 ? 20.331 3.697 38.662 1.00 59.16 98 THR B C 1
ATOM 1959 O O . THR B 1 104 ? 20.046 2.502 38.736 1.00 59.88 98 THR B O 1
ATOM 1963 N N . GLY B 1 105 ? 19.431 4.638 38.430 1.00 55.14 99 GLY B N 1
ATOM 1964 C CA . GLY B 1 105 ? 18.010 4.357 38.254 1.00 53.85 99 GLY B CA 1
ATOM 1965 C C . GLY B 1 105 ? 17.263 4.248 39.573 1.00 54.39 99 GLY B C 1
ATOM 1966 O O . GLY B 1 105 ? 16.055 3.997 39.584 1.00 55.15 99 GLY B O 1
ATOM 1967 N N . GLU B 1 106 ? 17.971 4.433 40.690 1.00 47.09 100 GLU B N 1
ATOM 1968 C CA . GLU B 1 106 ? 17.421 4.375 42.040 1.00 46.18 100 GLU B CA 1
ATOM 1969 C C . GLU B 1 106 ? 16.429 5.522 42.284 1.00 45.14 100 GLU B C 1
ATOM 1970 O O . GLU B 1 106 ? 16.672 6.657 41.863 1.00 43.66 100 GLU B O 1
ATOM 1976 N N . ILE B 1 107 ? 15.334 5.213 42.984 1.00 38.36 101 ILE B N 1
ATOM 1977 C CA . ILE B 1 107 ? 14.238 6.135 43.265 1.00 37.65 101 ILE B CA 1
ATOM 1978 C C . ILE B 1 107 ? 14.162 6.480 44.756 1.00 40.83 101 ILE B C 1
ATOM 1979 O O . ILE B 1 107 ? 14.190 5.584 45.603 1.00 41.91 101 ILE B O 1
ATOM 1984 N N . TYR B 1 108 ? 14.017 7.785 45.061 1.00 33.84 102 TYR B N 1
ATOM 1985 C CA . TYR B 1 108 ? 13.915 8.330 46.420 1.00 33.33 102 TYR B CA 1
ATOM 1986 C C . TYR B 1 108 ? 12.603 9.074 46.620 1.00 36.83 102 TYR B C 1
ATOM 1987 O O . TYR B 1 108 ? 12.235 9.895 45.785 1.00 35.48 102 TYR B O 1
ATOM 1996 N N . ASP B 1 109 ? 11.932 8.835 47.752 1.00 31.14 103 ASP B N 1
ATOM 1997 C CA . ASP B 1 109 ? 10.692 9.526 48.098 1.00 31.14 103 ASP B CA 1
ATOM 1998 C C . ASP B 1 109 ? 11.030 10.930 48.577 1.00 35.90 103 ASP B C 1
ATOM 1999 O O . ASP B 1 109 ? 11.986 11.107 49.323 1.00 35.38 103 ASP B O 1
ATOM 2004 N N . ILE B 1 110 ? 10.297 11.937 48.087 1.00 31.75 104 ILE B N 1
ATOM 2005 C CA . ILE B 1 110 ? 10.503 13.346 48.443 1.00 30.72 104 ILE B CA 1
ATOM 2006 C C . ILE B 1 110 ? 9.143 14.031 48.529 1.00 34.74 104 ILE B C 1
ATOM 2007 O O . ILE B 1 110 ? 8.208 13.571 47.885 1.00 34.03 104 ILE B O 1
ATOM 2012 N N . SER B 1 111 ? 9.018 15.081 49.335 1.00 28.74 105 SER B N 1
ATOM 2013 C CA . SER B 1 111 ? 7.768 15.783 49.494 1.00 30.56 105 SER B CA 1
ATOM 2014 C C . SER B 1 111 ? 7.904 17.258 49.147 1.00 35.57 105 SER B C 1
ATOM 2015 O O . SER B 1 111 ? 8.995 17.799 49.180 1.00 33.61 105 SER B O 1
ATOM 2018 N N . LEU B 1 112 ? 6.788 17.899 48.815 1.00 35.72 106 LEU B N 1
ATOM 2019 C CA . LEU B 1 112 ? 6.714 19.309 48.503 1.00 35.37 106 LEU B CA 1
ATOM 2020 C C . LEU B 1 112 ? 5.856 19.981 49.552 1.00 42.60 106 LEU B C 1
ATOM 2021 O O . LEU B 1 112 ? 4.872 19.390 50.017 1.00 42.31 106 LEU B O 1
ATOM 2026 N N . ASP B 1 113 ? 6.244 21.207 49.962 1.00 39.59 107 ASP B N 1
ATOM 2027 C CA . ASP B 1 113 ? 5.497 21.996 50.944 1.00 39.28 107 ASP B CA 1
ATOM 2028 C C . ASP B 1 113 ? 4.068 22.153 50.408 1.00 41.02 107 ASP B C 1
ATOM 2029 O O . ASP B 1 113 ? 3.913 22.409 49.216 1.00 38.91 107 ASP B O 1
ATOM 2034 N N . SER B 1 114 ? 3.047 21.989 51.267 1.00 36.67 108 SER B N 1
ATOM 2035 C CA . SER B 1 114 ? 1.641 22.059 50.849 1.00 37.14 108 SER B CA 1
ATOM 2036 C C . SER B 1 114 ? 1.228 23.352 50.165 1.00 37.29 108 SER B C 1
ATOM 2037 O O . SER B 1 114 ? 0.445 23.291 49.209 1.00 36.74 108 SER B O 1
ATOM 2040 N N . LYS B 1 115 ? 1.710 24.501 50.647 1.00 32.03 109 LYS B N 1
ATOM 2041 C CA . LYS B 1 115 ? 1.358 25.805 50.053 1.00 33.73 109 LYS B CA 1
ATOM 2042 C C . LYS B 1 115 ? 1.877 25.906 48.617 1.00 33.90 109 LYS B C 1
ATOM 2043 O O . LYS B 1 115 ? 1.181 26.405 47.721 1.00 31.54 109 LYS B O 1
ATOM 2049 N N . LEU B 1 116 ? 3.082 25.433 48.415 1.00 30.87 110 LEU B N 1
ATOM 2050 C CA . LEU B 1 116 ? 3.686 25.440 47.099 1.00 30.23 110 LEU B CA 1
ATOM 2051 C C . LEU B 1 116 ? 2.971 24.424 46.183 1.00 33.60 110 LEU B C 1
ATOM 2052 O O . LEU B 1 116 ? 2.715 24.744 45.029 1.00 32.70 110 LEU B O 1
ATOM 2057 N N . GLN B 1 117 ? 2.610 23.225 46.703 1.00 29.69 111 GLN B N 1
ATOM 2058 C CA . GLN B 1 117 ? 1.873 22.220 45.920 1.00 28.85 111 GLN B CA 1
ATOM 2059 C C . GLN B 1 117 ? 0.524 22.789 45.466 1.00 31.62 111 GLN B C 1
ATOM 2060 O O . GLN B 1 117 ? 0.153 22.626 44.308 1.00 32.01 111 GLN B O 1
ATOM 2066 N N . GLU B 1 118 ? -0.176 23.479 46.364 1.00 28.62 112 GLU B N 1
ATOM 2067 C CA . GLU B 1 118 ? -1.460 24.120 46.100 1.00 29.82 112 GLU B CA 1
ATOM 2068 C C . GLU B 1 118 ? -1.314 25.163 45.003 1.00 29.63 112 GLU B C 1
ATOM 2069 O O . GLU B 1 118 ? -2.184 25.235 44.155 1.00 27.15 112 GLU B O 1
ATOM 2071 N N . LYS B 1 119 ? -0.209 25.958 45.002 1.00 26.24 113 LYS B N 1
ATOM 2072 C CA . LYS B 1 119 ? 0.015 26.980 43.966 1.00 27.32 113 LYS B CA 1
ATOM 2073 C C . LYS B 1 119 ? 0.237 26.311 42.602 1.00 28.92 113 LYS B C 1
ATOM 2074 O O . LYS B 1 119 ? -0.329 26.755 41.604 1.00 29.13 113 LYS B O 1
ATOM 2080 N N . VAL B 1 120 ? 1.029 25.217 42.564 1.00 23.34 114 VAL B N 1
ATOM 2081 C CA . VAL B 1 120 ? 1.261 24.483 41.318 1.00 23.74 114 VAL B CA 1
ATOM 2082 C C . VAL B 1 120 ? -0.062 23.915 40.789 1.00 26.47 114 VAL B C 1
ATOM 2083 O O . VAL B 1 120 ? -0.375 24.140 39.633 1.00 23.90 114 VAL B O 1
ATOM 2087 N N . LEU B 1 121 ? -0.843 23.194 41.624 1.00 24.57 115 LEU B N 1
ATOM 2088 C CA . LEU B 1 121 ? -2.115 22.636 41.140 1.00 25.88 115 LEU B CA 1
ATOM 2089 C C . LEU B 1 121 ? -2.990 23.749 40.668 1.00 29.55 115 LEU B C 1
ATOM 2090 O O . LEU B 1 121 ? -3.640 23.606 39.635 1.00 28.85 115 LEU B O 1
ATOM 2095 N N . SER B 1 122 ? -3.038 24.859 41.433 1.00 26.90 116 SER B N 1
ATOM 2096 C CA . SER B 1 122 ? -3.914 25.960 41.088 1.00 28.19 116 SER B CA 1
ATOM 2097 C C . SER B 1 122 ? -3.606 26.494 39.715 1.00 31.95 116 SER B C 1
ATOM 2098 O O . SER B 1 122 ? -4.526 26.681 38.935 1.00 32.11 116 SER B O 1
ATOM 2101 N N . GLU B 1 123 ? -2.319 26.734 39.415 1.00 26.29 117 GLU B N 1
ATOM 2102 C CA . GLU B 1 123 ? -1.940 27.322 38.131 1.00 24.68 117 GLU B CA 1
ATOM 2103 C C . GLU B 1 123 ? -2.174 26.355 36.988 1.00 25.60 117 GLU B C 1
ATOM 2104 O O . GLU B 1 123 ? -2.726 26.727 35.961 1.00 26.15 117 GLU B O 1
ATOM 2110 N N . LEU B 1 124 ? -1.815 25.103 37.180 1.00 20.63 118 LEU B N 1
ATOM 2111 C CA . LEU B 1 124 ? -2.042 24.110 36.152 1.00 19.38 118 LEU B CA 1
ATOM 2112 C C . LEU B 1 124 ? -3.503 23.915 35.862 1.00 20.98 118 LEU B C 1
ATOM 2113 O O . LEU B 1 124 ? -3.868 23.813 34.691 1.00 22.83 118 LEU B O 1
ATOM 2118 N N . LYS B 1 125 ? -4.335 23.827 36.892 1.00 20.73 119 LYS B N 1
ATOM 2119 C CA . LYS B 1 125 ? -5.783 23.616 36.678 1.00 20.75 119 LYS B CA 1
ATOM 2120 C C . LYS B 1 125 ? -6.370 24.796 35.906 1.00 26.62 119 LYS B C 1
ATOM 2121 O O . LYS B 1 125 ? -7.230 24.600 35.038 1.00 25.41 119 LYS B O 1
ATOM 2127 N N . GLN B 1 126 ? -5.899 26.029 36.224 1.00 23.20 120 GLN B N 1
ATOM 2128 C CA . GLN B 1 126 ? -6.395 27.233 35.528 1.00 24.55 120 GLN B CA 1
ATOM 2129 C C . GLN B 1 126 ? -6.022 27.201 34.069 1.00 28.56 120 GLN B C 1
ATOM 2130 O O . GLN B 1 126 ? -6.874 27.492 33.222 1.00 28.05 120 GLN B O 1
ATOM 2136 N N . ASP B 1 127 ? -4.779 26.787 33.766 1.00 23.52 121 ASP B N 1
ATOM 2137 C CA . ASP B 1 127 ? -4.349 26.675 32.380 1.00 24.53 121 ASP B CA 1
ATOM 2138 C C . ASP B 1 127 ? -5.093 25.598 31.620 1.00 26.58 121 ASP B C 1
ATOM 2139 O O . ASP B 1 127 ? -5.411 25.792 30.448 1.00 25.66 121 ASP B O 1
ATOM 2144 N N . PHE B 1 128 ? -5.365 24.472 32.287 1.00 20.79 122 PHE B N 1
ATOM 2145 C CA . PHE B 1 128 ? -6.120 23.378 31.678 1.00 20.00 122 PHE B CA 1
ATOM 2146 C C . PHE B 1 128 ? -7.524 23.905 31.274 1.00 23.16 122 PHE B C 1
ATOM 2147 O O . PHE B 1 128 ? -7.963 23.699 30.135 1.00 21.14 122 PHE B O 1
ATOM 2155 N N . LYS B 1 129 ? -8.167 24.612 32.189 1.00 22.86 123 LYS B N 1
ATOM 2156 C CA . LYS B 1 129 ? -9.502 25.192 32.024 1.00 22.66 123 LYS B CA 1
ATOM 2157 C C . LYS B 1 129 ? -9.488 26.196 30.859 1.00 30.60 123 LYS B C 1
ATOM 2158 O O . LYS B 1 129 ? -10.375 26.151 30.008 1.00 27.57 123 LYS B O 1
ATOM 2164 N N . LEU B 1 130 ? -8.484 27.090 30.818 1.00 30.66 124 LEU B N 1
ATOM 2165 C CA . LEU B 1 130 ? -8.369 28.075 29.737 1.00 30.32 124 LEU B CA 1
ATOM 2166 C C . LEU B 1 130 ? -8.209 27.415 28.373 1.00 32.23 124 LEU B C 1
ATOM 2167 O O . LEU B 1 130 ? -8.895 27.796 27.430 1.00 32.58 124 LEU B O 1
ATOM 2172 N N . LYS B 1 131 ? -7.354 26.391 28.281 1.00 28.72 125 LYS B N 1
ATOM 2173 C CA . LYS B 1 131 ? -7.068 25.696 27.033 1.00 30.00 125 LYS B CA 1
ATOM 2174 C C . LYS B 1 131 ? -8.188 24.762 26.535 1.00 37.17 125 LYS B C 1
ATOM 2175 O O . LYS B 1 131 ? -8.373 24.626 25.329 1.00 37.90 125 LYS B O 1
ATOM 2181 N N . THR B 1 132 ? -8.893 24.069 27.434 1.00 33.18 126 THR B N 1
ATOM 2182 C CA . THR B 1 132 ? -9.879 23.078 26.999 1.00 32.52 126 THR B CA 1
ATOM 2183 C C . THR B 1 132 ? -11.316 23.502 27.197 1.00 34.28 126 THR B C 1
ATOM 2184 O O . THR B 1 132 ? -12.217 22.867 26.639 1.00 34.31 126 THR B O 1
ATOM 2188 N N . GLY B 1 133 ? -11.527 24.498 28.057 1.00 29.87 127 GLY B N 1
ATOM 2189 C CA . GLY B 1 133 ? -12.861 24.951 28.423 1.00 29.65 127 GLY B CA 1
ATOM 2190 C C . GLY B 1 133 ? -13.483 24.066 29.495 1.00 34.41 127 GLY B C 1
ATOM 2191 O O . GLY B 1 133 ? -14.598 24.346 29.938 1.00 34.75 127 GLY B O 1
ATOM 2192 N N . SER B 1 134 ? -12.768 22.997 29.944 1.00 28.56 128 SER B N 1
ATOM 2193 C CA . SER B 1 134 ? -13.272 22.091 30.987 1.00 28.41 128 SER B CA 1
ATOM 2194 C C . SER B 1 134 ? -12.417 22.156 32.231 1.00 31.73 128 SER B C 1
ATOM 2195 O O . SER B 1 134 ? -11.245 22.516 32.164 1.00 30.85 128 SER B O 1
ATOM 2198 N N . SER B 1 135 ? -12.983 21.765 33.375 1.00 28.90 129 SER B N 1
ATOM 2199 C CA . SER B 1 135 ? -12.196 21.762 34.598 1.00 28.43 129 SER B CA 1
ATOM 2200 C C . SER B 1 135 ? -11.671 20.339 34.797 1.00 30.55 129 SER B C 1
ATOM 2201 O O . SER B 1 135 ? -12.227 19.400 34.242 1.00 28.94 129 SER B O 1
ATOM 2204 N N . LEU B 1 136 ? -10.557 20.194 35.498 1.00 26.10 130 LEU B N 1
ATOM 2205 C CA . LEU B 1 136 ? -9.998 18.881 35.796 1.00 24.85 130 LEU B CA 1
ATOM 2206 C C . LEU B 1 136 ? -10.291 18.672 37.300 1.00 28.18 130 LEU B C 1
ATOM 2207 O O . LEU B 1 136 ? -9.972 19.512 38.131 1.00 26.81 130 LEU B O 1
ATOM 2212 N N . GLU B 1 137 ? -11.024 17.614 37.618 1.00 25.58 131 GLU B N 1
ATOM 2213 C CA . GLU B 1 137 ? -11.469 17.348 38.979 1.00 25.80 131 GLU B CA 1
ATOM 2214 C C . GLU B 1 137 ? -10.768 16.159 39.567 1.00 24.21 131 GLU B C 1
ATOM 2215 O O . GLU B 1 137 ? -10.302 15.310 38.831 1.00 21.61 131 GLU B O 1
ATOM 2221 N N . ASN B 1 138 ? -10.770 16.059 40.915 1.00 19.23 132 ASN B N 1
ATOM 2222 C CA . ASN B 1 138 ? -10.138 14.985 41.659 1.00 19.54 132 ASN B CA 1
ATOM 2223 C C . ASN B 1 138 ? -8.667 14.840 41.218 1.00 25.24 132 ASN B C 1
ATOM 2224 O O . ASN B 1 138 ? -8.220 13.757 40.872 1.00 23.43 132 ASN B O 1
ATOM 2229 N N . CYS B 1 139 ? -7.914 15.974 41.207 1.00 23.19 133 CYS B N 1
ATOM 2230 C CA . CYS B 1 139 ? -6.548 15.975 40.702 1.00 24.13 133 CYS B CA 1
ATOM 2231 C C . CYS B 1 139 ? -5.561 15.406 41.633 1.00 28.13 133 CYS B C 1
ATOM 2232 O O . CYS B 1 139 ? -5.643 15.596 42.844 1.00 27.85 133 CYS B O 1
ATOM 2235 N N . ASN B 1 140 ? -4.551 14.788 41.032 1.00 23.77 134 ASN B N 1
ATOM 2236 C CA . ASN B 1 140 ? -3.403 14.284 41.724 1.00 23.71 134 ASN B CA 1
ATOM 2237 C C . ASN B 1 140 ? -2.163 14.715 40.952 1.00 24.78 134 ASN B C 1
ATOM 2238 O O . ASN B 1 140 ? -2.070 14.489 39.749 1.00 23.08 134 ASN B O 1
ATOM 2243 N N . LEU B 1 141 ? -1.255 15.379 41.632 1.00 23.61 135 LEU B N 1
ATOM 2244 C CA . LEU B 1 141 ? -0.056 15.868 41.029 1.00 23.64 135 LEU B CA 1
ATOM 2245 C C . LEU B 1 141 ? 1.041 14.885 41.331 1.00 26.01 135 LEU B C 1
ATOM 2246 O O . LEU B 1 141 ? 1.147 14.417 42.468 1.00 25.95 135 LEU B O 1
ATOM 2251 N N . SER B 1 142 ? 1.824 14.511 40.321 1.00 22.14 136 SER B N 1
ATOM 2252 C CA . SER B 1 142 ? 2.972 13.626 40.486 1.00 24.08 136 SER B CA 1
ATOM 2253 C C . SER B 1 142 ? 4.167 14.319 39.896 1.00 26.82 136 SER B C 1
ATOM 2254 O O . SER B 1 142 ? 4.160 14.677 38.720 1.00 26.55 136 SER B O 1
ATOM 2257 N N . ILE B 1 143 ? 5.188 14.503 40.708 1.00 22.75 137 ILE B N 1
ATOM 2258 C CA . ILE B 1 143 ? 6.408 15.167 40.281 1.00 22.50 137 ILE B CA 1
ATOM 2259 C C . ILE B 1 143 ? 7.568 14.209 40.390 1.00 28.19 137 ILE B C 1
ATOM 2260 O O . ILE B 1 143 ? 7.670 13.420 41.361 1.00 25.85 137 ILE B O 1
ATOM 2265 N N . THR B 1 144 ? 8.405 14.239 39.366 1.00 26.05 138 THR B N 1
ATOM 2266 C CA A THR B 1 144 ? 9.627 13.450 39.304 0.50 27.08 138 THR B CA 1
ATOM 2267 C CA B THR B 1 144 ? 9.614 13.442 39.278 0.50 26.81 138 THR B CA 1
ATOM 2268 C C . THR B 1 144 ? 10.779 14.409 39.061 1.00 31.63 138 THR B C 1
ATOM 2269 O O . THR B 1 144 ? 10.742 15.216 38.130 1.00 30.28 138 THR B O 1
ATOM 2276 N N . LEU B 1 145 ? 11.795 14.325 39.908 1.00 29.54 139 LEU B N 1
ATOM 2277 C CA . LEU B 1 145 ? 12.987 15.156 39.812 1.00 31.06 139 LEU B CA 1
ATOM 2278 C C . LEU B 1 145 ? 14.083 14.179 39.397 1.00 38.07 139 LEU B C 1
ATOM 2279 O O . LEU B 1 145 ? 14.307 13.183 40.080 1.00 36.28 139 LEU B O 1
ATOM 2284 N N . LYS B 1 146 ? 14.693 14.395 38.234 1.00 36.95 140 LYS B N 1
ATOM 2285 C CA . LYS B 1 146 ? 15.707 13.471 37.708 1.00 37.32 140 LYS B CA 1
ATOM 2286 C C . LYS B 1 146 ? 17.072 14.178 37.623 1.00 42.28 140 LYS B C 1
ATOM 2287 O O . LYS B 1 146 ? 17.182 15.261 37.049 1.00 41.47 140 LYS B O 1
ATOM 2293 N N . GLY B 1 147 ? 18.06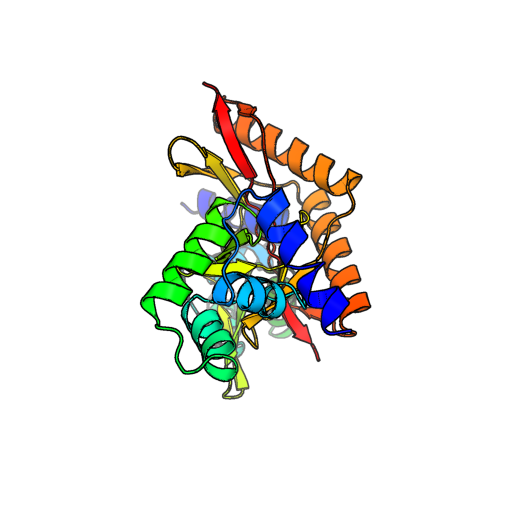5 13.601 38.288 1.00 39.22 141 GLY B N 1
ATOM 2294 C CA . GLY B 1 147 ? 19.406 14.177 38.339 1.00 38.28 141 GLY B CA 1
ATOM 2295 C C . GLY B 1 147 ? 20.478 13.184 38.741 1.00 38.68 141 GLY B C 1
ATOM 2296 O O . GLY B 1 147 ? 20.199 11.996 38.902 1.00 37.77 141 GLY B O 1
ATOM 2297 N N . LYS B 1 148 ? 21.712 13.671 38.919 1.00 34.93 142 LYS B N 1
ATOM 2298 C CA . LYS B 1 148 ? 22.846 12.826 39.317 1.00 35.00 142 LYS B CA 1
ATOM 2299 C C . LYS B 1 148 ? 23.106 12.984 40.819 1.00 39.08 142 LYS B C 1
ATOM 2300 O O . LYS B 1 148 ? 23.329 14.097 41.303 1.00 39.12 142 LYS B O 1
ATOM 2302 N N . LYS B 1 149 ? 22.967 11.888 41.561 1.00 37.76 143 LYS B N 1
ATOM 2303 C CA . LYS B 1 149 ? 23.174 11.914 43.015 1.00 39.12 143 LYS B CA 1
ATOM 2304 C C . LYS B 1 149 ? 24.666 12.061 43.306 1.00 45.88 143 LYS B C 1
ATOM 2305 O O . LYS B 1 149 ? 25.472 11.277 42.796 1.00 46.95 143 LYS B O 1
ATOM 2311 N N . ASN B 1 150 ? 25.021 13.094 44.085 1.00 41.69 144 ASN B N 1
ATOM 2312 C CA . ASN B 1 150 ? 26.396 13.376 44.470 1.00 41.57 144 ASN B CA 1
ATOM 2313 C C . ASN B 1 150 ? 26.511 13.628 45.998 1.00 46.44 144 ASN B C 1
ATOM 2314 O O . ASN B 1 150 ? 25.939 14.607 46.473 1.00 46.02 144 ASN B O 1
ATOM 2319 N N . PRO B 1 151 ? 27.193 12.782 46.813 1.00 43.92 145 PRO B N 1
ATOM 2320 C CA . PRO B 1 151 ? 27.971 11.557 46.488 1.00 44.82 145 PRO B CA 1
ATOM 2321 C C . PRO B 1 151 ? 27.109 10.394 45.985 1.00 63.82 145 PRO B C 1
ATOM 2322 O O . PRO B 1 151 ? 25.961 10.269 46.451 1.00 67.23 145 PRO B O 1
#

InterPro domains:
  IPR002481 Ferric-uptake regulator [PF01475] (15-126)
  IPR002481 Ferric-uptake regulator [PTHR33202] (2-137)
  IPR002481 Ferric-uptake regulator [cd07153] (22-131)
  IPR036388 Winged helix-like DNA-binding domain superfamily [G3DSA:1.10.10.10] (2-85)
  IPR036390 Winged helix DNA-binding domain superfamily [SSF46785] (7-122)

Organism: Leptospira interrogans serogroup Icterohaemorrhagiae serovar copenhageni (strain Fiocruz L1-130) (NCBI:txid267671)

Foldseek 3Di:
DVVVLQVVLVCLCVVLPHDDDPLSSVLLCQQQVDWDKAALVVSCVSSCVVVVVDDSVNSSVSLVVCCVSQCWDWDADPPRTIITTNDSPDFEWEAAPVVRDIDTHHDDPVVVVVVVVVVQVVVCVVPVDGDPPDDDYDYHYYHDDD/DVVVLLVVQVCLCQLLPHDDDPLSSVLSSQQQVDWDKAFLVVSCVSSCVVVVPDDSVNSVVSLQVCLQSLCWDWDQDPVRTIITTNPGDSFEWEAQQVPRDIDTHHDRNVVVCVVCVVVQVVVCVVPVDGDGSDDDYDYHYYHDDD

Sequence (292 aa):
SMKDSYERRSKKILEDAGINVTVQRLQMANLLLSKPQHLTADQVFQLINEHMPNASRATIFNNLKLFAEKGIVNLLELKSGITLYDSNVIHHHHAIDEKTGEIYDISLDSKLQEKVLSELKQDFKLKTGSSLENCNLSITTLKGKKNPSMKDSYERRSKKILEDAGINVTVQRLQMANLLLSKPQHLTADQVFQLINEHMPNASRATIFNNLKLFAEKGIVNLLELKSGITLYDSNVIHHHHAIDEKTGEIYDISLDSKLQEKVLSELKQDFKLKTGSSLENCNLSITTLKGKKNP